Protein AF-A0A3B8R5W2-F1 (afdb_monomer)

Sequence (221 aa):
DFAMGTGEDGRENTNDSFGLNIEWNLNDRLMLALDYHDSSAETGAIGGNGTSSLVTMASFNKVGQSLITGFDMPVMVLNLNSGGETNRPLYANDMIITGSTFGNDAAFMDIEQAKVSGTFDFTDSSSIDFGVQLTEVSNRSVSSNVQLDNWGGLTRPGDLADVVVRSSIDGQFDELSGSDHPELQTEFFSASLADLQAVGEAHYAAEGLDYATTGDCGTGY

Radius of gyration: 29.87 Å; Cα contacts (8 Å, |Δi|>4): 494; chains: 1; bounding box: 73×39×76 Å

Foldseek 3Di:
DAKDKDKDAAKDKDKDKDKDKDWDDPDPFKIKIKIKMKMKMKMWGPDDLARMKMKMKDAPQWPDWDWDDDWQDIFIFTDSHNPVDDPDDDAQLRIFIAKMKGKIKIKMKMKIKIKMKMWGHPDPPDIDIDIDMDIDMDMDMDMDMQMDRRRVGQDHRPLRSVFKDKDFCQPVPVVIPPSPPPRGDTIDIDGHPVSSQVSNVVSCVVVVHDRPDDDPSGDSD

Secondary structure (DSSP, 8-state):
-EEEEEEEE-EEEEEEEEEEEEEEEEETTEEEEEEEEEEEEEEEESBTTBSEEEEEEEETT--EEEEE-SSSS-EEEEE--TTS-TT----GGGEEEEEEEEEEEEEEEEEEEEEEEEEEEEETTEEEEEEEEEEEEEEEEEEEEEEE--TT-SSPTTTTTTT-EEEE-TTS-TTSTTTT-TT---EEEE--HHHHHHHHHHHHHHHTPPPSS--TTS---

Solvent-accessible surface area (backbone atoms only — not comparable to full-atom values): 12191 Å² total; per-residue (Å²): 96,51,73,40,70,31,66,53,73,36,71,43,75,50,76,50,75,49,76,50,78,47,80,42,71,81,48,102,42,35,36,38,34,40,39,39,38,42,35,40,39,41,38,30,46,67,52,94,59,28,30,28,30,37,43,28,32,28,28,72,33,43,72,46,75,49,76,51,75,93,45,81,36,68,28,46,32,70,35,46,44,68,83,76,47,84,86,43,72,92,53,54,43,50,27,21,42,23,31,27,42,33,31,36,48,37,38,41,36,40,41,43,34,45,33,44,36,34,41,38,47,82,48,103,87,44,70,47,80,52,71,54,73,50,75,50,77,48,76,49,76,52,74,50,75,34,57,38,88,33,66,89,48,68,54,54,72,43,76,38,41,89,57,52,43,84,44,63,56,72,83,74,44,77,89,37,49,48,62,81,45,92,62,48,67,42,74,47,64,46,48,56,58,67,57,54,31,53,50,52,52,51,49,34,65,73,71,70,56,79,72,93,40,59,48,98,85,71,41,60,98

Near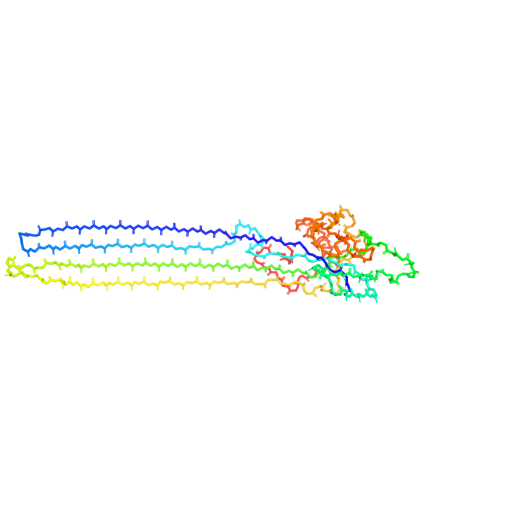est PDB structures (foldseek):
  8a1d-assembly1_D  TM=2.704E-01  e=1.819E-04  Mus musculus
  8b0f-assembly1_C  TM=1.918E-01  e=7.212E-04  Homo sapiens
  8b0g-assembly1_D  TM=2.042E-01  e=5.540E-03  Homo sapiens
  8b0h-assembly1_D  TM=2.097E-01  e=8.609E-03  Homo sapiens
  8b0f-assembly1_B  TM=1.656E-01  e=7.710E-03  Homo sapiens

Structure (mmCIF, N/CA/C/O backbone):
data_AF-A0A3B8R5W2-F1
#
_entry.id   AF-A0A3B8R5W2-F1
#
loop_
_atom_site.group_PDB
_atom_site.id
_atom_site.type_symbol
_atom_site.label_atom_id
_atom_site.label_alt_id
_atom_site.label_comp_id
_atom_site.label_asym_id
_atom_site.label_entity_id
_atom_site.label_seq_id
_atom_site.pdbx_PDB_ins_code
_atom_site.Cartn_x
_atom_site.Cartn_y
_atom_site.Cartn_z
_atom_site.occupancy
_atom_site.B_iso_or_equiv
_atom_site.auth_seq_id
_atom_site.auth_comp_id
_atom_site.auth_asym_id
_atom_site.auth_atom_id
_atom_site.pdbx_PDB_model_num
ATOM 1 N N . ASP A 1 1 ? 15.620 7.435 -14.853 1.00 88.06 1 ASP A N 1
ATOM 2 C CA . ASP A 1 1 ? 14.802 6.209 -14.884 1.00 88.06 1 ASP A CA 1
ATOM 3 C C . ASP A 1 1 ? 13.401 6.491 -15.430 1.00 88.06 1 ASP A C 1
ATOM 5 O O . ASP A 1 1 ? 12.928 7.625 -15.409 1.00 88.06 1 ASP A O 1
ATOM 9 N N . PHE A 1 2 ? 12.755 5.472 -15.976 1.00 94.06 2 PHE A N 1
ATOM 10 C CA . PHE A 1 2 ? 11.317 5.403 -16.191 1.00 94.06 2 PHE A CA 1
ATOM 11 C C . PHE A 1 2 ? 10.830 4.232 -15.341 1.00 94.06 2 PHE A C 1
ATOM 13 O O . PHE A 1 2 ? 11.127 3.085 -15.669 1.00 94.06 2 PHE A O 1
ATOM 20 N N . ALA A 1 3 ? 10.221 4.558 -14.202 1.00 93.81 3 ALA A N 1
ATOM 21 C CA . ALA A 1 3 ? 9.890 3.611 -13.149 1.00 93.81 3 ALA A CA 1
ATOM 22 C C . ALA A 1 3 ? 8.417 3.194 -13.205 1.00 93.81 3 ALA A C 1
ATOM 24 O O . ALA A 1 3 ? 7.538 3.993 -13.532 1.00 93.81 3 ALA A O 1
ATOM 25 N N . MET A 1 4 ? 8.180 1.942 -12.841 1.00 95.00 4 MET A N 1
ATOM 26 C CA . MET A 1 4 ? 6.891 1.291 -12.665 1.00 95.00 4 MET A CA 1
ATOM 27 C C . MET A 1 4 ? 6.934 0.508 -11.352 1.00 95.00 4 MET A C 1
ATOM 29 O O . MET A 1 4 ? 8.002 0.251 -10.796 1.00 95.00 4 MET A O 1
ATOM 33 N N . GLY A 1 5 ? 5.779 0.104 -10.844 1.00 94.06 5 GLY A N 1
ATOM 34 C CA . GLY A 1 5 ? 5.725 -0.739 -9.661 1.00 94.06 5 GLY A CA 1
ATOM 35 C C . GLY A 1 5 ? 4.451 -1.551 -9.614 1.00 94.06 5 GLY A C 1
ATOM 36 O O . GLY A 1 5 ? 3.423 -1.138 -10.151 1.00 94.06 5 GLY A O 1
ATOM 37 N N . THR A 1 6 ? 4.552 -2.697 -8.958 1.00 95.75 6 THR A N 1
ATOM 38 C CA . THR A 1 6 ? 3.418 -3.555 -8.642 1.00 95.75 6 THR A CA 1
ATOM 39 C C . THR A 1 6 ? 3.319 -3.646 -7.134 1.00 95.75 6 THR A C 1
ATOM 41 O O . THR A 1 6 ? 4.320 -3.907 -6.464 1.00 95.75 6 THR A O 1
ATOM 44 N N . GLY A 1 7 ? 2.120 -3.429 -6.606 1.00 93.81 7 GLY A N 1
ATOM 45 C CA . GLY A 1 7 ? 1.860 -3.545 -5.183 1.00 93.81 7 GLY A CA 1
ATOM 46 C C . GLY A 1 7 ? 0.532 -4.217 -4.884 1.00 93.81 7 GLY A C 1
ATOM 47 O O . GLY A 1 7 ? -0.376 -4.217 -5.718 1.00 93.81 7 GLY A O 1
ATOM 48 N N . GLU A 1 8 ? 0.444 -4.784 -3.686 1.00 93.00 8 GLU A N 1
ATOM 49 C CA . GLU A 1 8 ? -0.763 -5.389 -3.132 1.00 93.00 8 GLU A CA 1
ATOM 50 C C . GLU A 1 8 ? -1.007 -4.839 -1.725 1.00 93.00 8 GLU A C 1
ATOM 52 O O . GLU A 1 8 ? -0.139 -4.923 -0.852 1.00 93.00 8 GLU A O 1
ATOM 57 N N . ASP A 1 9 ? -2.211 -4.313 -1.505 1.00 93.31 9 ASP A N 1
ATOM 58 C CA . ASP A 1 9 ? -2.681 -3.843 -0.204 1.00 93.31 9 ASP A CA 1
ATOM 59 C C . ASP A 1 9 ? -3.848 -4.718 0.259 1.00 93.31 9 ASP A C 1
ATOM 61 O O . ASP A 1 9 ? -4.781 -4.988 -0.503 1.00 93.31 9 ASP A O 1
ATOM 65 N N . GLY A 1 10 ? -3.832 -5.143 1.524 1.00 91.81 10 GLY A N 1
ATOM 66 C CA . GLY A 1 10 ? -4.863 -6.034 2.055 1.00 91.81 10 GLY A CA 1
ATOM 67 C C . GLY A 1 10 ? -4.936 -6.028 3.576 1.00 91.81 10 GLY A C 1
ATOM 68 O O . GLY A 1 10 ? -3.936 -6.249 4.252 1.00 91.81 10 GLY A O 1
ATOM 69 N N . ARG A 1 11 ? -6.138 -5.802 4.125 1.00 95.00 11 ARG A N 1
ATOM 70 C CA . ARG A 1 11 ? -6.406 -5.858 5.572 1.00 95.00 11 ARG A CA 1
ATOM 71 C C . ARG A 1 11 ? -7.643 -6.688 5.905 1.00 95.00 11 ARG A C 1
ATOM 73 O O . ARG 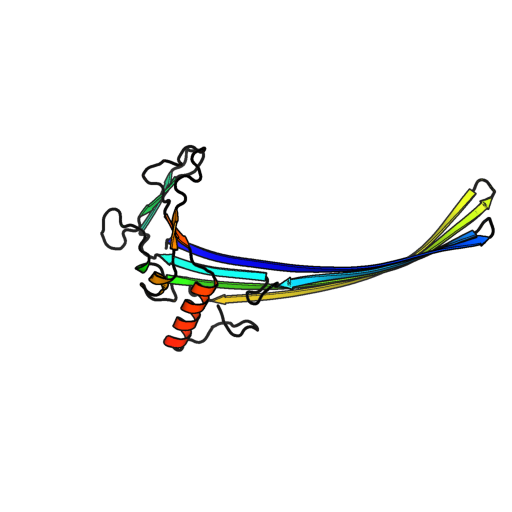A 1 11 ? -8.702 -6.470 5.317 1.00 95.00 11 ARG A O 1
ATOM 80 N N . GLU A 1 12 ? -7.510 -7.606 6.853 1.00 95.00 12 GLU A N 1
ATOM 81 C CA . GLU A 1 12 ? -8.635 -8.306 7.466 1.00 95.00 12 GLU A CA 1
ATOM 82 C C . GLU A 1 12 ? -9.097 -7.492 8.670 1.00 95.00 12 GLU A C 1
ATOM 84 O O . GLU A 1 12 ? -8.269 -6.978 9.420 1.00 95.00 12 GLU A O 1
ATOM 89 N N . ASN A 1 13 ? -10.411 -7.321 8.818 1.00 96.19 13 ASN A N 1
ATOM 90 C CA . ASN A 1 13 ? -10.996 -6.590 9.935 1.00 96.19 13 ASN A CA 1
ATOM 91 C C . ASN A 1 13 ? -12.091 -7.444 10.564 1.00 96.19 13 ASN A C 1
ATOM 93 O O . ASN A 1 13 ? -13.054 -7.802 9.879 1.00 96.19 13 ASN A O 1
ATOM 97 N N . THR A 1 14 ? -11.965 -7.706 11.858 1.00 96.31 14 THR A N 1
ATOM 98 C CA . THR A 1 14 ? -12.910 -8.514 12.630 1.00 96.31 14 THR A CA 1
ATOM 99 C C . THR A 1 14 ? -13.482 -7.663 13.747 1.00 96.31 14 THR A C 1
ATOM 101 O O . THR A 1 14 ? -12.737 -7.026 14.484 1.00 96.31 14 THR A O 1
ATOM 104 N N . ASN A 1 15 ? -14.807 -7.649 13.863 1.00 96.31 15 ASN A N 1
ATOM 105 C CA . ASN A 1 15 ? -15.509 -6.977 14.948 1.00 96.31 15 ASN A CA 1
ATOM 106 C C . ASN A 1 15 ? -16.423 -7.987 15.624 1.00 96.31 15 ASN A C 1
ATOM 108 O O . ASN A 1 15 ? -17.286 -8.565 14.959 1.00 96.31 15 ASN A O 1
ATOM 112 N N . ASP A 1 16 ? -16.280 -8.119 16.932 1.00 96.44 16 ASP A N 1
ATOM 113 C CA . ASP A 1 16 ? -17.150 -8.936 17.760 1.00 96.44 16 ASP A CA 1
ATOM 114 C C . ASP A 1 16 ? -17.799 -8.042 18.810 1.00 96.44 16 ASP A C 1
ATOM 116 O O . ASP A 1 16 ? -17.163 -7.159 19.384 1.00 96.44 16 ASP A O 1
ATOM 120 N N . SER A 1 17 ? -19.094 -8.236 19.045 1.00 96.81 17 SER A N 1
ATOM 121 C CA . SER A 1 17 ? -19.777 -7.543 20.129 1.00 96.81 17 SER A CA 1
ATOM 122 C C . SER A 1 17 ? -20.844 -8.401 20.777 1.00 96.81 17 SER A C 1
ATOM 124 O O . SER A 1 17 ? -21.503 -9.240 20.155 1.00 96.81 17 SER A O 1
ATOM 126 N N . PHE A 1 18 ? -21.019 -8.154 22.064 1.00 96.69 18 PHE A N 1
ATOM 127 C CA . PHE A 1 18 ? -22.024 -8.752 22.904 1.00 96.69 18 PHE A CA 1
ATOM 128 C C . PHE A 1 18 ? -22.696 -7.655 23.724 1.00 96.69 18 PHE A C 1
ATOM 130 O O . PHE A 1 18 ? -22.045 -6.802 24.320 1.00 96.69 18 PHE A O 1
ATOM 137 N N . GLY A 1 19 ? -24.025 -7.694 23.765 1.00 97.00 19 GLY A N 1
ATOM 138 C CA . GLY A 1 19 ? -24.829 -6.772 24.552 1.00 97.00 19 GLY A CA 1
ATOM 139 C C . GLY A 1 19 ? -25.903 -7.517 25.329 1.00 97.00 19 GLY A C 1
ATOM 140 O O . GLY A 1 19 ? -26.565 -8.410 24.797 1.00 97.00 19 GLY A O 1
ATOM 141 N N . LEU A 1 20 ? -26.100 -7.121 26.582 1.00 96.88 20 LEU A N 1
ATOM 142 C CA . LEU A 1 20 ? -27.159 -7.601 27.457 1.00 96.88 20 LEU A CA 1
ATOM 143 C C . LEU A 1 20 ? -27.856 -6.405 28.098 1.00 96.88 20 LEU A C 1
ATOM 145 O O . LEU A 1 20 ? -27.239 -5.632 28.823 1.00 96.88 20 LEU A O 1
ATOM 149 N N . ASN A 1 21 ? -29.165 -6.312 27.895 1.00 97.06 21 ASN A N 1
ATOM 150 C CA . ASN A 1 21 ? -30.005 -5.331 28.564 1.00 97.06 21 ASN A CA 1
ATOM 151 C C . ASN A 1 21 ? -31.073 -6.056 29.394 1.00 97.06 21 ASN A C 1
ATOM 153 O O . ASN A 1 21 ? -31.766 -6.945 28.893 1.00 97.06 21 ASN A O 1
ATOM 157 N N . ILE A 1 22 ? -31.172 -5.705 30.673 1.00 96.88 22 ILE A N 1
ATOM 158 C CA . ILE A 1 22 ? -32.163 -6.232 31.609 1.00 96.88 22 ILE A CA 1
ATOM 159 C C . ILE A 1 22 ? -32.907 -5.053 32.217 1.00 96.88 22 ILE A C 1
ATOM 161 O O . ILE A 1 22 ? -32.304 -4.220 32.890 1.00 96.88 22 ILE A O 1
ATOM 165 N N . GLU A 1 23 ? -34.225 -5.039 32.055 1.00 97.25 23 GLU A N 1
ATOM 166 C CA . GLU A 1 23 ? -35.120 -4.101 32.724 1.00 97.25 23 GLU A CA 1
ATOM 167 C C . GLU A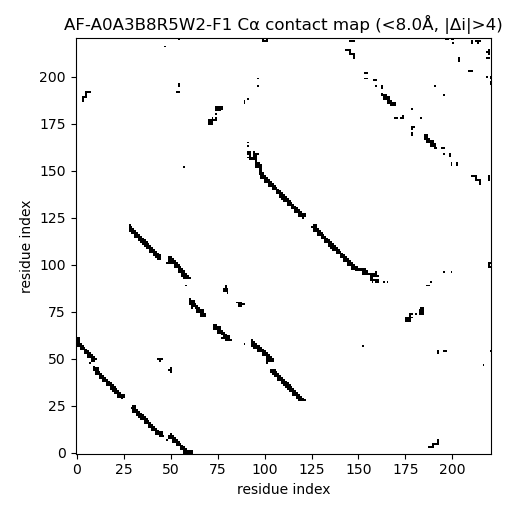 1 23 ? -35.918 -4.819 33.814 1.00 97.25 23 GLU A C 1
ATOM 169 O O . GLU A 1 23 ? -36.431 -5.925 33.618 1.00 97.25 23 GLU A O 1
ATOM 174 N N . TRP A 1 24 ? -36.040 -4.179 34.973 1.00 96.81 24 TRP A N 1
ATOM 175 C CA . TRP A 1 24 ? -36.799 -4.693 36.096 1.00 96.81 24 TRP A CA 1
ATOM 176 C C . TRP A 1 24 ? -37.620 -3.596 36.777 1.00 96.81 24 TRP A C 1
ATOM 178 O O . TRP A 1 24 ? -37.102 -2.714 37.459 1.00 96.81 24 TRP A O 1
ATOM 188 N N . ASN A 1 25 ? -38.940 -3.728 36.669 1.00 96.38 25 ASN A N 1
ATOM 189 C CA . ASN A 1 25 ? -39.901 -2.994 37.485 1.00 96.38 25 ASN A CA 1
ATOM 190 C C . ASN A 1 25 ? -39.971 -3.615 38.890 1.00 96.38 25 ASN A C 1
ATOM 192 O O . ASN A 1 25 ? -40.593 -4.663 39.084 1.00 96.38 25 ASN A O 1
ATOM 196 N N . LEU A 1 26 ? -39.309 -2.996 39.872 1.00 91.81 26 LEU A N 1
ATOM 197 C CA . LEU A 1 26 ? -39.341 -3.453 41.267 1.00 91.81 26 LEU A CA 1
ATOM 198 C C . LEU A 1 26 ? -40.716 -3.217 41.908 1.00 91.81 26 LEU A C 1
ATOM 200 O O . LEU A 1 26 ? -41.127 -3.973 42.787 1.00 91.81 26 LEU A O 1
ATOM 204 N N . ASN A 1 27 ? -41.406 -2.156 41.488 1.00 91.00 27 ASN A N 1
ATOM 205 C CA . ASN A 1 27 ? -42.798 -1.841 41.814 1.00 91.00 27 ASN A CA 1
ATOM 206 C C . ASN A 1 27 ? -43.352 -0.819 40.801 1.00 91.00 27 ASN A C 1
ATOM 208 O O . ASN A 1 27 ? -42.625 -0.384 39.913 1.00 91.00 27 ASN A O 1
ATOM 212 N N . ASP A 1 28 ? -44.606 -0.390 40.980 1.00 91.81 28 ASP A N 1
ATOM 213 C CA . ASP A 1 28 ? -45.307 0.560 40.094 1.00 91.81 28 ASP A CA 1
ATOM 214 C C . ASP A 1 28 ? -44.652 1.955 39.978 1.00 91.81 28 ASP A C 1
ATOM 216 O O . ASP A 1 28 ? -45.140 2.786 39.221 1.00 91.81 28 ASP A O 1
ATOM 220 N N . ARG A 1 29 ? -43.605 2.248 40.762 1.00 92.75 29 ARG A N 1
ATOM 221 C CA . ARG A 1 29 ? -42.941 3.561 40.843 1.00 92.75 29 ARG A CA 1
ATOM 222 C C . ARG A 1 29 ? -41.420 3.500 40.726 1.00 92.75 29 ARG A C 1
ATOM 224 O O . ARG A 1 29 ? -40.773 4.537 40.827 1.00 92.75 29 ARG A O 1
ATOM 231 N N . LEU A 1 30 ? -40.826 2.311 40.618 1.00 94.25 30 LEU A N 1
ATOM 232 C CA . LEU A 1 30 ? -39.375 2.140 40.552 1.00 94.25 30 LEU A CA 1
ATOM 233 C C . LEU A 1 30 ? -39.015 1.091 39.507 1.00 94.25 30 LEU A C 1
ATOM 235 O O . LEU A 1 30 ? -39.253 -0.104 39.705 1.00 94.25 30 LEU A O 1
ATOM 239 N N . MET A 1 31 ? -38.359 1.556 38.452 1.00 96.62 31 MET A N 1
ATOM 240 C CA . MET A 1 31 ? -37.727 0.727 37.437 1.00 96.62 31 MET A CA 1
ATOM 241 C C . MET A 1 31 ? -36.211 0.815 37.596 1.00 96.62 31 MET A C 1
ATOM 243 O O . MET A 1 31 ? -35.667 1.896 37.819 1.00 96.62 31 MET A O 1
ATOM 247 N N . LEU A 1 32 ? -35.535 -0.327 37.497 1.00 97.19 32 LEU A N 1
ATOM 248 C CA . LEU A 1 32 ? -34.088 -0.416 37.361 1.00 97.19 32 LEU A CA 1
ATOM 249 C C . LEU A 1 32 ? -33.746 -1.094 36.036 1.00 97.19 32 LEU A C 1
ATOM 251 O O . LEU A 1 32 ? -34.398 -2.057 35.643 1.00 97.19 32 LEU A O 1
ATOM 255 N N . ALA A 1 33 ? -32.684 -0.634 35.394 1.00 97.62 33 ALA A N 1
ATOM 256 C CA . ALA A 1 33 ? -32.124 -1.230 34.198 1.00 97.62 33 ALA A CA 1
ATOM 257 C C . ALA A 1 33 ? -30.627 -1.490 34.391 1.00 97.62 33 ALA A C 1
ATOM 259 O O . ALA A 1 33 ? -29.902 -0.661 34.948 1.00 97.62 33 ALA A O 1
ATOM 260 N N . LEU A 1 34 ? -30.179 -2.645 33.915 1.00 97.44 34 LEU A N 1
ATOM 261 C CA . LEU A 1 34 ? -28.777 -2.999 33.752 1.00 97.44 34 LEU A CA 1
ATOM 262 C C . LEU A 1 34 ? -28.506 -3.143 32.257 1.00 97.44 34 LEU A C 1
ATOM 264 O O . LEU A 1 34 ? -29.173 -3.924 31.583 1.00 97.44 34 LEU A O 1
ATOM 268 N N . ASP A 1 35 ? -27.514 -2.416 31.768 1.00 97.88 35 ASP A N 1
ATOM 269 C CA . ASP A 1 35 ? -26.997 -2.533 30.411 1.00 97.88 35 ASP A CA 1
ATOM 270 C C . ASP A 1 35 ? -25.516 -2.906 30.488 1.00 97.88 35 ASP A C 1
ATOM 272 O O . ASP A 1 35 ? -24.744 -2.259 31.202 1.00 97.88 35 ASP A O 1
ATOM 276 N N . TYR A 1 36 ? -25.135 -3.982 29.813 1.00 97.81 36 TYR A N 1
ATOM 277 C CA . TYR A 1 36 ? -23.760 -4.434 29.696 1.00 97.81 36 TYR A CA 1
ATOM 278 C C . TYR A 1 36 ? -23.423 -4.633 28.225 1.00 97.81 36 TYR A C 1
ATOM 280 O O . TYR A 1 36 ? -24.159 -5.312 27.507 1.00 97.81 36 TYR A O 1
ATOM 288 N N . HIS A 1 37 ? -22.304 -4.067 27.794 1.00 98.06 37 HIS A N 1
ATOM 289 C CA . HIS A 1 37 ? -21.815 -4.159 26.430 1.00 98.06 37 HIS A CA 1
ATOM 290 C C . HIS A 1 37 ? -20.317 -4.440 26.441 1.00 98.06 37 HIS A C 1
ATOM 292 O O . HIS A 1 37 ? -19.563 -3.734 27.101 1.00 98.06 37 HIS A O 1
ATOM 298 N N . ASP A 1 38 ? -19.902 -5.439 25.680 1.00 97.75 38 ASP A N 1
ATOM 299 C CA . ASP A 1 38 ? -18.507 -5.799 25.466 1.00 97.75 38 ASP A CA 1
ATOM 300 C C . ASP A 1 38 ? -18.278 -5.940 23.963 1.00 97.75 38 ASP A C 1
ATOM 302 O O . ASP A 1 38 ? -19.073 -6.573 23.263 1.00 97.75 38 ASP A O 1
ATOM 306 N N . SER A 1 39 ? -17.242 -5.297 23.441 1.00 97.50 39 SER A N 1
ATOM 307 C CA . SER A 1 39 ? -16.915 -5.370 22.022 1.00 97.50 39 SER A CA 1
ATOM 308 C C . SER A 1 39 ? -15.427 -5.262 21.773 1.00 97.50 39 SER A C 1
ATOM 310 O O . SER A 1 39 ? -14.775 -4.391 22.349 1.00 97.50 39 SER A O 1
ATOM 312 N N . SER A 1 40 ? -14.953 -6.057 20.822 1.00 97.38 40 SER A N 1
ATOM 313 C CA . SER A 1 40 ? -13.582 -6.060 20.337 1.00 97.38 40 SER A CA 1
ATOM 314 C C . SER A 1 40 ? -13.532 -5.773 18.837 1.00 97.38 40 SER A C 1
ATOM 316 O O . SER A 1 40 ? -14.413 -6.180 18.074 1.00 97.38 40 SER A O 1
ATOM 318 N N . ALA A 1 41 ? -12.481 -5.092 18.400 1.00 97.56 41 ALA A N 1
ATOM 319 C CA . ALA A 1 41 ? -12.180 -4.830 17.000 1.00 97.56 41 ALA A CA 1
ATOM 320 C C . ALA A 1 41 ? -10.705 -5.131 16.727 1.00 97.56 41 ALA A C 1
ATOM 322 O O . ALA A 1 41 ? -9.827 -4.594 17.401 1.00 97.56 41 ALA A O 1
ATOM 323 N N . GLU A 1 42 ? -10.432 -5.950 15.719 1.00 97.19 42 GLU A N 1
ATOM 324 C CA . GLU A 1 42 ? -9.089 -6.330 15.284 1.00 97.19 42 GLU A CA 1
ATOM 325 C C . GLU A 1 42 ? -8.891 -5.993 13.803 1.00 97.19 42 GLU A C 1
ATOM 327 O O . GLU A 1 42 ? -9.798 -6.157 12.986 1.00 97.19 42 GLU A O 1
ATOM 332 N N . THR A 1 43 ? -7.694 -5.525 13.452 1.00 96.31 43 THR A N 1
ATOM 333 C CA . THR A 1 43 ? -7.251 -5.315 12.070 1.00 96.31 43 THR A CA 1
ATOM 334 C C . THR A 1 43 ? -5.822 -5.806 11.881 1.00 96.31 43 THR A C 1
ATOM 336 O O . THR A 1 43 ? -4.970 -5.587 12.745 1.00 96.31 43 THR A O 1
ATOM 339 N N . GLY A 1 44 ? -5.548 -6.448 10.747 1.00 95.38 44 GLY A N 1
ATOM 340 C CA . GLY A 1 44 ? -4.227 -6.981 10.414 1.00 95.38 44 GLY A CA 1
ATOM 341 C C . GLY A 1 44 ? -4.100 -7.391 8.947 1.00 95.38 44 GLY A C 1
ATOM 342 O O . GLY A 1 44 ? -5.025 -7.207 8.156 1.00 95.38 44 GLY A O 1
ATOM 343 N N . ALA A 1 45 ? -2.943 -7.927 8.561 1.00 92.12 45 ALA A N 1
ATOM 344 C CA . ALA A 1 45 ? -2.681 -8.389 7.197 1.00 92.12 45 ALA A CA 1
ATOM 345 C C . ALA A 1 45 ? -3.547 -9.601 6.804 1.00 92.12 45 ALA A C 1
ATOM 347 O O . ALA A 1 45 ? -3.672 -10.549 7.572 1.00 92.12 45 ALA A O 1
ATOM 348 N N . ILE A 1 46 ? -4.079 -9.601 5.573 1.00 88.94 46 ILE A N 1
ATOM 349 C CA . ILE A 1 46 ? -4.826 -10.750 5.006 1.00 88.94 46 ILE A CA 1
ATOM 350 C C . ILE A 1 46 ? -3.872 -11.879 4.574 1.00 88.94 46 ILE A C 1
ATOM 352 O O . ILE A 1 46 ? -4.254 -13.046 4.521 1.00 88.94 46 ILE A O 1
ATOM 356 N N . GLY A 1 47 ? -2.631 -11.540 4.211 1.00 84.75 47 GLY A N 1
ATOM 357 C CA . GLY A 1 47 ? -1.693 -12.470 3.584 1.00 84.75 47 GLY A CA 1
ATOM 358 C C . GLY A 1 47 ? -0.237 -12.232 3.972 1.00 84.75 47 GLY A C 1
ATOM 359 O O . GLY A 1 47 ? 0.085 -11.353 4.768 1.00 84.75 47 GLY A O 1
ATOM 360 N N . GLY A 1 48 ? 0.655 -13.034 3.382 1.00 85.62 48 GLY A N 1
ATOM 361 C CA . GLY A 1 48 ? 2.089 -13.034 3.706 1.00 85.62 48 GLY A CA 1
ATOM 362 C C . GLY A 1 48 ? 2.839 -11.752 3.330 1.00 85.62 48 GLY A C 1
ATOM 363 O O . GLY A 1 48 ? 3.891 -11.484 3.897 1.00 85.62 48 GLY A O 1
ATOM 364 N N . ASN A 1 49 ? 2.277 -10.928 2.442 1.00 88.25 49 ASN A N 1
ATOM 365 C CA . ASN A 1 49 ? 2.898 -9.688 1.963 1.00 88.25 49 ASN A CA 1
ATOM 366 C C . ASN A 1 49 ? 2.672 -8.485 2.907 1.00 88.25 49 ASN A C 1
ATOM 368 O O . ASN A 1 49 ? 3.000 -7.353 2.562 1.00 88.25 49 ASN A O 1
ATOM 372 N N . GLY A 1 50 ? 2.114 -8.709 4.101 1.00 89.94 50 GLY A N 1
ATOM 373 C CA . GLY A 1 50 ? 1.768 -7.642 5.039 1.00 89.94 50 GLY A CA 1
ATOM 374 C C . GLY A 1 50 ? 0.475 -6.916 4.662 1.00 89.94 50 GLY A C 1
ATOM 375 O O . GLY A 1 50 ? -0.364 -7.432 3.925 1.00 89.94 50 GLY A O 1
ATOM 376 N N . THR A 1 51 ? 0.292 -5.717 5.213 1.00 93.88 51 THR A N 1
ATOM 377 C CA . THR A 1 51 ? -0.878 -4.869 4.937 1.00 93.88 51 THR A CA 1
ATOM 378 C C . THR A 1 51 ? -0.724 -4.007 3.690 1.00 93.88 51 THR A C 1
ATOM 380 O O . THR A 1 51 ? -1.726 -3.511 3.168 1.00 93.88 51 THR A O 1
ATOM 383 N N . SER A 1 52 ? 0.518 -3.802 3.253 1.00 94.00 52 SER A N 1
ATOM 384 C CA . SER A 1 52 ? 0.877 -3.098 2.026 1.00 94.00 52 SER A CA 1
ATOM 385 C C . SER A 1 52 ? 2.207 -3.609 1.499 1.00 94.00 52 SER A C 1
ATOM 387 O O . SER A 1 52 ? 3.156 -3.758 2.268 1.00 94.00 52 SER A O 1
ATOM 389 N N . SER A 1 53 ? 2.307 -3.801 0.194 1.00 94.00 53 SER A N 1
ATOM 390 C CA . SER A 1 53 ? 3.515 -4.291 -0.463 1.00 94.00 53 SER A CA 1
ATOM 391 C C . SER A 1 53 ? 3.738 -3.584 -1.786 1.00 94.00 53 SER A C 1
ATOM 393 O O . SER A 1 53 ? 2.788 -3.226 -2.476 1.00 94.00 53 SER A O 1
ATOM 395 N N . LEU A 1 54 ? 5.001 -3.372 -2.139 1.00 94.94 54 LEU A N 1
ATOM 396 C CA . LEU A 1 54 ? 5.399 -2.754 -3.393 1.00 94.94 54 LEU A CA 1
ATOM 397 C C . LEU A 1 54 ? 6.775 -3.273 -3.798 1.00 94.94 54 LEU A C 1
ATOM 399 O O . LEU A 1 54 ? 7.746 -3.140 -3.055 1.00 94.94 54 LEU A O 1
ATOM 403 N N . VAL A 1 55 ? 6.875 -3.767 -5.027 1.00 95.50 55 VAL A N 1
ATOM 404 C CA . VAL A 1 55 ? 8.153 -3.964 -5.711 1.00 95.50 55 VAL A CA 1
ATOM 405 C C . VAL A 1 55 ? 8.168 -3.073 -6.939 1.00 95.50 55 VAL A C 1
ATOM 407 O O . VAL A 1 55 ? 7.212 -3.039 -7.719 1.00 95.50 55 VAL A O 1
ATOM 410 N N . THR A 1 56 ? 9.249 -2.317 -7.103 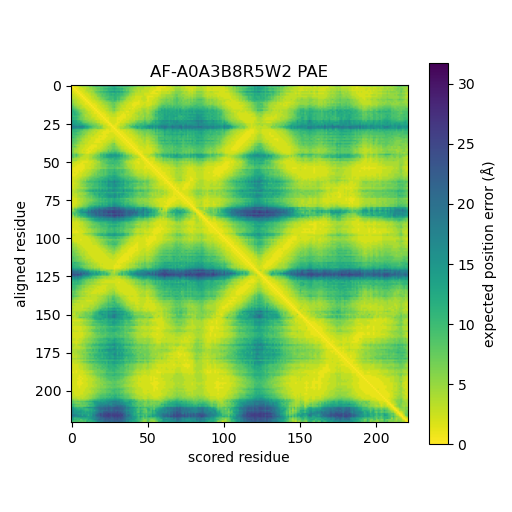1.00 96.00 56 THR A N 1
ATOM 411 C CA . THR A 1 56 ? 9.401 -1.421 -8.246 1.00 96.00 56 THR A CA 1
ATOM 412 C C . THR A 1 56 ? 10.310 -2.025 -9.307 1.00 96.00 56 THR A C 1
ATOM 414 O O . THR A 1 56 ? 11.125 -2.909 -9.054 1.00 96.00 56 THR A O 1
ATOM 417 N N . MET A 1 57 ? 10.159 -1.557 -10.535 1.00 96.44 57 MET A N 1
ATOM 418 C CA . MET A 1 57 ? 11.046 -1.875 -11.640 1.00 96.44 57 MET A CA 1
ATOM 419 C C . MET A 1 57 ? 11.206 -0.646 -12.519 1.00 96.44 57 MET A C 1
ATOM 421 O O . MET A 1 57 ? 10.289 0.161 -12.642 1.00 96.44 57 MET A O 1
ATOM 425 N N . ALA A 1 58 ? 12.355 -0.491 -13.160 1.00 96.31 58 ALA A N 1
ATOM 426 C CA . ALA A 1 58 ? 12.600 0.678 -13.985 1.00 96.31 58 ALA A CA 1
ATOM 427 C C . ALA A 1 58 ? 13.454 0.370 -15.207 1.00 96.31 58 ALA A C 1
ATOM 429 O O . ALA A 1 58 ? 14.300 -0.523 -15.195 1.00 96.31 58 ALA A O 1
ATOM 430 N N . SER A 1 59 ? 13.273 1.190 -16.242 1.00 94.75 59 SER A N 1
ATOM 431 C CA . SER A 1 59 ? 14.250 1.345 -17.315 1.00 94.75 59 SER A CA 1
ATOM 432 C C . SER A 1 59 ? 15.132 2.561 -17.045 1.00 94.75 59 SER A C 1
ATOM 434 O O . SER A 1 59 ? 14.649 3.678 -16.844 1.00 94.75 59 SER A O 1
ATOM 436 N N . PHE A 1 60 ? 16.450 2.391 -17.110 1.00 93.25 60 PHE A N 1
ATOM 437 C CA . PHE A 1 60 ? 17.404 3.497 -16.950 1.00 93.25 60 PHE A CA 1
ATOM 438 C C . PHE A 1 60 ? 17.733 4.223 -18.261 1.00 93.25 60 PHE A C 1
ATOM 440 O O . PHE A 1 60 ? 18.595 5.097 -18.287 1.00 93.25 60 PHE A O 1
ATOM 447 N N . ASN A 1 61 ? 16.995 3.939 -19.337 1.00 92.88 61 ASN A N 1
ATOM 448 C CA . ASN A 1 61 ? 17.260 4.506 -20.658 1.00 92.88 61 ASN A CA 1
ATOM 449 C C . ASN A 1 61 ? 16.626 5.887 -20.901 1.00 92.88 61 ASN A C 1
ATOM 451 O O . ASN A 1 61 ? 16.875 6.505 -21.934 1.00 92.88 61 ASN A O 1
ATOM 455 N N . LYS A 1 62 ? 15.851 6.419 -19.944 1.00 92.75 62 LYS A N 1
ATOM 456 C CA . LYS A 1 62 ? 15.283 7.775 -20.026 1.00 92.75 62 LYS A CA 1
ATOM 457 C C . LYS A 1 62 ? 16.382 8.846 -20.006 1.00 92.75 62 LYS A C 1
ATOM 459 O O . LYS A 1 62 ? 17.014 9.059 -18.974 1.00 92.75 62 LYS A O 1
ATOM 464 N N . VAL A 1 63 ? 16.527 9.575 -21.111 1.00 93.00 63 VAL A N 1
ATOM 465 C CA . VAL A 1 63 ? 17.450 10.715 -21.284 1.00 93.00 63 VAL A CA 1
ATOM 466 C C . VAL A 1 63 ? 16.739 12.067 -21.375 1.00 93.00 63 VAL A C 1
ATOM 468 O O . VAL A 1 63 ? 17.383 13.109 -21.295 1.00 93.00 63 VAL A O 1
ATOM 471 N N . GLY A 1 64 ? 15.414 12.074 -21.521 1.00 91.56 64 GLY A N 1
ATOM 472 C CA . GLY A 1 64 ? 14.621 13.298 -21.553 1.00 91.56 64 GLY A CA 1
ATOM 473 C C . GLY A 1 64 ? 13.166 13.052 -21.184 1.00 91.56 64 GLY A C 1
ATOM 474 O O . GLY A 1 64 ? 12.646 11.950 -21.351 1.00 91.56 64 GLY A O 1
ATOM 475 N N . GLN A 1 65 ? 12.519 14.090 -20.665 1.00 93.75 65 GLN A N 1
ATOM 476 C CA . GLN A 1 65 ? 11.085 14.112 -20.399 1.00 93.75 65 GLN A CA 1
ATOM 477 C C . GLN A 1 65 ? 10.553 15.524 -20.638 1.00 93.75 65 GLN A C 1
ATOM 479 O O . GLN A 1 65 ? 11.252 16.508 -20.383 1.00 93.75 65 GLN A O 1
ATOM 484 N N . SER A 1 66 ? 9.333 15.636 -21.136 1.00 95.06 66 SER A N 1
ATOM 485 C CA . SER A 1 66 ? 8.627 16.905 -21.298 1.00 95.06 66 SER A CA 1
ATOM 486 C C . SER A 1 66 ? 7.159 16.720 -20.951 1.00 95.06 66 SER A C 1
ATOM 488 O O . SER A 1 66 ? 6.611 15.631 -21.097 1.00 95.06 66 SER A O 1
ATOM 490 N N . LEU A 1 67 ? 6.542 17.789 -20.461 1.00 95.94 67 LEU A N 1
ATOM 491 C CA . LEU A 1 67 ? 5.120 17.829 -20.156 1.00 95.94 67 LEU A CA 1
ATOM 492 C C . LEU A 1 67 ? 4.499 18.950 -20.982 1.00 95.94 67 LEU A C 1
ATOM 494 O O . LEU A 1 67 ? 4.868 20.113 -20.809 1.00 95.94 67 LEU A O 1
ATOM 498 N N . ILE A 1 68 ? 3.581 18.604 -21.878 1.00 96.50 68 ILE A N 1
ATOM 499 C CA . ILE A 1 68 ? 2.826 19.577 -22.667 1.00 96.50 68 ILE A CA 1
ATOM 500 C C . ILE A 1 68 ? 1.494 19.801 -21.953 1.00 96.50 68 ILE A C 1
ATOM 502 O O . ILE A 1 68 ? 0.710 18.875 -21.745 1.00 96.50 68 ILE A O 1
ATOM 506 N N . THR A 1 69 ? 1.265 21.039 -21.529 1.00 94.94 69 THR A N 1
ATOM 507 C CA . THR A 1 69 ? 0.049 21.472 -20.832 1.00 94.94 69 THR A CA 1
ATOM 508 C C . THR A 1 69 ? -0.841 22.296 -21.769 1.00 94.94 69 THR A C 1
ATOM 510 O O . THR A 1 69 ? -0.405 22.703 -22.844 1.00 94.94 69 THR A O 1
ATOM 513 N N . GLY A 1 70 ? -2.094 22.548 -21.373 1.00 95.06 70 GLY A N 1
ATOM 514 C CA . GLY A 1 70 ? -3.082 23.261 -22.204 1.00 95.06 70 GLY A CA 1
ATOM 515 C C . GLY A 1 70 ? -4.163 22.367 -22.821 1.00 95.06 70 GLY A C 1
ATOM 516 O O . GLY A 1 70 ? -4.999 22.864 -23.570 1.00 95.06 70 GLY A O 1
ATOM 517 N N . PHE A 1 71 ? -4.155 21.084 -22.467 1.00 94.62 71 PHE A N 1
ATOM 518 C CA . PHE A 1 71 ? -5.202 20.102 -22.734 1.00 94.62 71 PHE A CA 1
ATOM 519 C C . PHE A 1 71 ? -5.881 19.688 -21.419 1.00 94.62 71 PHE A C 1
ATOM 521 O O . PHE A 1 71 ? -5.351 19.974 -20.340 1.00 94.62 71 PHE A O 1
ATOM 528 N N . ASP A 1 72 ? -7.014 18.990 -21.504 1.00 96.19 72 ASP A N 1
ATOM 529 C CA . ASP A 1 72 ? -7.692 18.418 -20.332 1.00 96.19 72 ASP A CA 1
ATOM 530 C C . ASP A 1 72 ? -6.832 17.328 -19.680 1.00 96.19 72 ASP A C 1
ATOM 532 O O . ASP A 1 72 ? -6.738 17.257 -18.453 1.00 96.19 72 ASP A O 1
ATOM 536 N N . MET A 1 73 ? -6.148 16.523 -20.503 1.00 94.62 73 MET A N 1
ATOM 537 C CA . MET A 1 73 ? -5.122 15.583 -20.068 1.00 94.62 73 MET A CA 1
ATOM 538 C C . MET A 1 73 ? -3.725 16.114 -20.433 1.00 94.62 73 MET A C 1
ATOM 540 O O . MET A 1 73 ? -3.409 16.255 -21.616 1.00 94.62 73 MET A O 1
ATOM 544 N N . PRO A 1 74 ? -2.846 16.395 -19.453 1.00 94.88 74 PRO A N 1
ATOM 545 C CA . PRO A 1 74 ? -1.457 16.744 -19.734 1.00 94.88 74 PRO A CA 1
ATOM 546 C C . PRO A 1 74 ? -0.738 15.629 -20.504 1.00 94.88 74 PRO A C 1
ATOM 548 O O . PRO A 1 74 ? -0.837 14.457 -20.143 1.00 94.88 74 PRO A O 1
ATOM 551 N N . VAL A 1 75 ? 0.039 15.995 -21.524 1.00 96.38 75 VAL A N 1
ATOM 552 C CA . VAL A 1 75 ? 0.758 15.030 -22.366 1.00 96.38 75 VAL A CA 1
ATOM 553 C C . VAL A 1 75 ? 2.174 14.844 -21.839 1.00 96.38 75 VAL A C 1
ATOM 555 O O . VAL A 1 75 ? 2.992 15.768 -21.888 1.00 96.38 75 VAL A O 1
ATOM 558 N N . MET A 1 76 ? 2.476 13.642 -21.348 1.00 94.81 76 MET A N 1
ATOM 559 C CA . MET A 1 76 ? 3.833 13.249 -20.977 1.00 94.81 76 MET A CA 1
ATOM 560 C C . MET A 1 76 ? 4.570 12.707 -22.201 1.00 94.81 76 MET A C 1
ATOM 562 O O . MET A 1 76 ? 4.146 11.716 -22.786 1.00 94.81 76 MET A O 1
ATOM 566 N N . VAL A 1 77 ? 5.699 13.323 -22.544 1.00 94.31 77 VAL A N 1
ATOM 567 C CA . VAL A 1 77 ? 6.595 12.879 -23.618 1.00 94.31 77 VAL A CA 1
ATOM 568 C C . VAL A 1 77 ? 7.883 12.359 -22.995 1.00 94.31 77 VAL A C 1
ATOM 570 O O . VAL A 1 77 ? 8.536 13.081 -22.232 1.00 94.31 77 VAL A O 1
ATOM 573 N N . LEU A 1 78 ? 8.272 11.125 -23.320 1.00 92.88 78 LEU A N 1
ATOM 574 C CA . LEU A 1 78 ? 9.514 10.516 -22.844 1.00 92.88 78 LEU A CA 1
ATOM 575 C C . LEU A 1 78 ? 10.507 10.308 -23.986 1.00 92.88 78 LEU A C 1
ATOM 577 O O . LEU A 1 78 ? 10.152 9.910 -25.089 1.00 92.88 78 LEU A O 1
ATOM 581 N N . ASN A 1 79 ? 11.785 10.526 -23.688 1.00 91.00 79 ASN A N 1
ATOM 582 C CA . ASN A 1 79 ? 12.890 10.155 -24.559 1.00 91.00 79 ASN A CA 1
ATOM 583 C C . ASN A 1 79 ? 13.702 9.051 -23.874 1.00 91.00 79 ASN A C 1
ATOM 585 O O . ASN A 1 79 ? 14.415 9.320 -22.906 1.00 91.00 79 ASN A O 1
ATOM 589 N N . LEU A 1 80 ? 13.586 7.820 -24.379 1.00 90.00 80 LEU A N 1
ATOM 590 C CA . LEU A 1 80 ? 14.264 6.623 -23.865 1.00 90.00 80 LEU A CA 1
ATOM 591 C C . LEU A 1 80 ? 15.581 6.313 -24.603 1.00 90.00 80 LEU A C 1
ATOM 593 O O . LEU A 1 80 ? 16.068 5.187 -24.574 1.00 90.00 80 LEU A O 1
ATOM 597 N N . ASN A 1 81 ? 16.159 7.295 -25.296 1.00 86.31 81 ASN A N 1
ATOM 598 C CA . ASN A 1 81 ? 17.297 7.100 -26.184 1.00 86.31 81 ASN A CA 1
ATOM 599 C C . ASN A 1 81 ? 18.679 7.221 -25.502 1.00 86.31 81 ASN A C 1
ATOM 601 O O . ASN A 1 81 ? 19.522 8.022 -25.909 1.00 86.31 81 ASN A O 1
ATOM 605 N N . SER A 1 82 ? 18.955 6.420 -24.477 1.00 82.00 82 SER A N 1
ATOM 606 C CA . SER A 1 82 ? 20.320 6.312 -23.928 1.00 82.00 82 SER A CA 1
ATOM 607 C C . SER A 1 82 ? 21.321 5.659 -24.901 1.00 82.00 82 SER A C 1
ATOM 609 O O . SER A 1 82 ? 22.523 5.884 -24.777 1.00 82.00 82 SER A O 1
ATOM 611 N N . GLY A 1 83 ? 20.839 4.873 -25.876 1.00 75.69 83 GLY A N 1
ATOM 612 C CA . GLY A 1 83 ? 21.651 4.083 -26.815 1.00 75.69 83 GLY A CA 1
ATOM 613 C C . GLY A 1 83 ? 21.953 4.735 -28.174 1.00 75.69 83 GLY A C 1
ATOM 614 O O . GLY A 1 83 ? 22.621 4.123 -29.002 1.00 75.69 83 GLY A O 1
ATOM 615 N N . GLY A 1 84 ? 21.467 5.951 -28.436 1.00 78.12 84 GLY A N 1
ATOM 616 C CA . GLY A 1 84 ? 21.621 6.658 -29.720 1.00 78.12 84 GLY A CA 1
ATOM 617 C C . GLY A 1 84 ? 20.586 6.309 -30.809 1.00 78.12 84 GLY A C 1
ATOM 618 O O . GLY A 1 84 ? 20.560 6.961 -31.851 1.00 78.12 84 GLY A O 1
ATOM 619 N N . GLU A 1 85 ? 19.694 5.352 -30.566 1.00 82.12 85 GLU A N 1
ATOM 620 C CA . GLU A 1 85 ? 18.538 4.987 -31.395 1.00 82.12 85 GLU A CA 1
ATOM 621 C C . GLU A 1 85 ? 17.425 6.056 -31.417 1.00 82.12 85 GLU A C 1
ATOM 623 O O . GLU A 1 85 ? 16.745 6.322 -30.426 1.00 82.12 85 GLU A O 1
ATOM 628 N N . THR A 1 86 ? 17.155 6.641 -32.584 1.00 77.94 86 THR A N 1
ATOM 629 C CA . THR A 1 86 ? 15.989 7.520 -32.761 1.00 77.94 86 THR A CA 1
ATOM 630 C C . THR A 1 86 ? 14.687 6.763 -32.473 1.00 77.94 86 THR A C 1
ATOM 632 O O . THR A 1 86 ? 14.460 5.704 -33.050 1.00 77.94 86 THR A O 1
ATOM 635 N N . ASN A 1 87 ? 13.822 7.326 -31.620 1.00 75.25 87 ASN A N 1
ATOM 636 C CA . ASN A 1 87 ? 12.528 6.748 -31.229 1.00 75.25 87 ASN A CA 1
ATOM 637 C C . ASN A 1 87 ? 12.631 5.334 -30.630 1.00 75.25 87 ASN A C 1
ATOM 639 O O . ASN A 1 87 ? 11.816 4.464 -30.934 1.00 75.25 87 ASN A O 1
ATOM 643 N N . ARG A 1 88 ? 13.645 5.102 -29.787 1.00 86.38 88 ARG A N 1
ATOM 644 C CA . ARG A 1 88 ? 13.815 3.841 -29.059 1.00 86.38 88 ARG A CA 1
ATOM 645 C C . ARG A 1 88 ? 12.539 3.473 -28.274 1.00 86.38 88 ARG A C 1
ATOM 647 O O . ARG A 1 88 ? 12.156 4.247 -27.393 1.00 86.38 88 ARG A O 1
ATOM 654 N N . PRO A 1 89 ? 11.909 2.311 -28.537 1.00 86.06 89 PRO A N 1
ATOM 655 C CA . PRO A 1 89 ? 10.771 1.849 -27.752 1.00 86.06 89 PRO A CA 1
ATOM 656 C C . PRO A 1 89 ? 11.226 1.373 -26.366 1.00 86.06 89 PRO A C 1
ATOM 658 O O . PRO A 1 89 ? 12.397 1.063 -26.143 1.00 86.06 89 PRO A O 1
ATOM 661 N N . LEU A 1 90 ? 10.289 1.268 -25.425 1.00 91.12 90 LEU A N 1
ATOM 662 C CA . LEU A 1 90 ? 10.556 0.675 -24.115 1.00 91.12 90 LEU A CA 1
ATOM 663 C C . LEU A 1 90 ? 10.808 -0.832 -24.289 1.00 91.12 90 LEU A C 1
ATOM 665 O O . LEU A 1 90 ? 9.879 -1.531 -24.676 1.00 91.12 90 LEU A O 1
ATOM 669 N N . TYR A 1 91 ? 12.003 -1.372 -24.035 1.00 92.81 91 TYR A N 1
ATOM 670 C CA . TYR A 1 91 ? 12.261 -2.817 -24.176 1.00 92.81 91 TYR A CA 1
ATOM 671 C C . TYR A 1 91 ? 12.126 -3.569 -22.850 1.00 92.81 91 TYR A C 1
ATOM 673 O O . TYR A 1 91 ? 12.570 -3.083 -21.816 1.00 92.81 91 TYR A O 1
ATOM 681 N N . ALA A 1 92 ? 11.585 -4.792 -22.893 1.00 94.62 92 ALA A N 1
ATOM 682 C CA . ALA A 1 92 ? 11.479 -5.660 -21.712 1.00 94.62 92 ALA A CA 1
ATOM 683 C C . ALA A 1 92 ? 12.862 -5.973 -21.117 1.00 94.62 92 ALA A C 1
ATOM 685 O O . ALA A 1 92 ? 13.050 -5.911 -19.909 1.00 94.62 92 ALA A O 1
ATOM 686 N N . ASN A 1 93 ? 13.859 -6.193 -21.982 1.00 95.25 93 ASN A N 1
ATOM 687 C CA . ASN A 1 93 ? 15.248 -6.430 -21.577 1.00 95.25 93 ASN A CA 1
ATOM 688 C C . ASN A 1 93 ? 15.896 -5.243 -20.851 1.00 95.25 93 ASN A C 1
ATOM 690 O O . ASN A 1 93 ? 16.924 -5.430 -20.213 1.00 95.25 93 ASN A O 1
ATOM 694 N N . ASP A 1 94 ? 15.329 -4.040 -20.944 1.00 93.94 94 ASP A N 1
ATOM 695 C CA . ASP A 1 94 ? 15.860 -2.864 -20.254 1.00 93.94 94 ASP A CA 1
ATOM 696 C C . ASP A 1 94 ? 15.303 -2.713 -18.831 1.00 93.94 94 ASP A C 1
ATOM 698 O O . ASP A 1 94 ? 15.734 -1.812 -18.108 1.00 93.94 94 ASP A O 1
ATOM 702 N N . MET A 1 95 ? 14.322 -3.538 -18.451 1.00 96.12 95 MET A N 1
ATOM 703 C CA . MET A 1 95 ? 13.679 -3.483 -17.144 1.00 96.12 95 MET A CA 1
ATOM 704 C C . MET A 1 95 ? 14.518 -4.215 -16.105 1.00 96.12 95 MET A C 1
ATOM 706 O O . MET A 1 95 ? 14.919 -5.361 -16.311 1.00 96.12 95 MET A O 1
ATOM 710 N N . ILE A 1 96 ? 14.738 -3.558 -14.970 1.00 96.25 96 ILE A N 1
ATOM 711 C CA . ILE A 1 96 ? 15.379 -4.148 -13.793 1.00 96.25 96 ILE A CA 1
ATOM 712 C C . ILE A 1 96 ? 14.556 -3.852 -12.544 1.00 96.25 96 ILE A C 1
ATOM 714 O O . ILE A 1 96 ? 13.904 -2.810 -12.484 1.00 96.25 96 ILE A O 1
ATOM 718 N N . ILE A 1 97 ? 14.592 -4.744 -11.549 1.00 96.00 97 ILE A N 1
ATOM 719 C CA . ILE A 1 97 ? 13.987 -4.479 -10.240 1.00 96.00 97 ILE A CA 1
ATOM 720 C C . ILE A 1 97 ? 14.715 -3.291 -9.618 1.00 96.00 97 ILE A C 1
ATOM 722 O O . ILE A 1 97 ? 15.947 -3.243 -9.563 1.00 96.00 97 ILE A O 1
ATOM 726 N N . THR A 1 98 ? 13.928 -2.347 -9.132 1.00 93.44 98 THR A N 1
ATOM 727 C CA . THR A 1 98 ? 14.342 -1.270 -8.238 1.00 93.44 98 THR A CA 1
ATOM 728 C C . THR A 1 98 ? 13.645 -1.499 -6.896 1.00 93.44 98 THR A C 1
ATOM 730 O O . THR A 1 98 ? 12.766 -2.344 -6.816 1.00 93.44 98 THR A O 1
ATOM 733 N N . GLY A 1 99 ? 14.069 -0.826 -5.829 1.00 91.44 99 GLY A N 1
ATOM 734 C CA . GLY A 1 99 ? 13.701 -1.129 -4.436 1.00 91.44 99 GLY A CA 1
ATOM 735 C C . GLY A 1 99 ? 12.284 -1.657 -4.127 1.00 91.44 99 GLY A C 1
ATOM 736 O O . GLY A 1 99 ? 11.305 -1.435 -4.847 1.00 91.44 99 GLY A O 1
ATOM 737 N N . SER A 1 100 ? 12.186 -2.358 -3.003 1.00 93.25 100 SER A N 1
ATOM 738 C CA . SER A 1 100 ? 10.938 -2.915 -2.479 1.00 93.25 100 SER A CA 1
ATOM 739 C C . SER A 1 100 ? 10.581 -2.290 -1.137 1.00 93.25 100 SER A C 1
ATOM 741 O O . SER A 1 100 ? 11.467 -1.878 -0.388 1.00 93.25 100 SER A O 1
ATOM 743 N N . THR A 1 101 ? 9.290 -2.226 -0.826 1.00 93.06 101 THR A N 1
ATOM 744 C CA . THR A 1 101 ? 8.794 -1.840 0.496 1.00 93.06 101 THR A CA 1
ATOM 745 C C . THR A 1 101 ? 7.594 -2.690 0.892 1.00 93.06 101 THR A C 1
ATOM 747 O O . THR A 1 101 ? 6.676 -2.902 0.101 1.00 93.06 101 THR A O 1
ATOM 750 N N . PHE A 1 102 ? 7.624 -3.193 2.121 1.00 92.69 102 PHE A N 1
ATOM 751 C CA . PHE A 1 102 ? 6.598 -4.034 2.717 1.00 92.69 102 PHE A CA 1
ATOM 752 C C . PHE A 1 102 ? 6.254 -3.485 4.096 1.00 92.69 102 PHE A C 1
ATOM 754 O O . PHE A 1 102 ? 7.101 -3.417 4.989 1.00 92.69 102 PHE A O 1
ATOM 761 N N . GLY A 1 103 ? 4.998 -3.088 4.254 1.00 92.31 103 GLY A N 1
ATOM 762 C CA . GLY A 1 103 ? 4.426 -2.561 5.482 1.00 92.31 103 GLY A CA 1
ATOM 763 C C . GLY A 1 103 ? 3.464 -3.566 6.096 1.00 92.31 103 GLY A C 1
ATOM 764 O O . GLY A 1 103 ? 2.646 -4.168 5.400 1.00 92.31 103 GLY A O 1
ATOM 765 N N . ASN A 1 104 ? 3.540 -3.735 7.410 1.00 93.12 104 ASN A N 1
ATOM 766 C CA . ASN A 1 104 ? 2.601 -4.554 8.161 1.00 93.12 104 ASN A CA 1
ATOM 767 C C . ASN A 1 104 ? 2.117 -3.794 9.393 1.00 93.12 104 ASN A C 1
ATOM 769 O O . ASN A 1 104 ? 2.901 -3.545 10.308 1.00 93.12 104 ASN A O 1
ATOM 773 N N . ASP A 1 105 ? 0.833 -3.455 9.404 1.00 94.56 105 ASP A N 1
ATOM 774 C CA . ASP A 1 105 ? 0.145 -2.837 10.530 1.00 94.56 105 ASP A CA 1
ATOM 775 C C . ASP A 1 105 ? -0.825 -3.832 11.170 1.00 94.56 105 ASP A C 1
ATOM 777 O O . ASP A 1 105 ? -1.560 -4.534 10.477 1.00 94.56 105 ASP A O 1
ATOM 781 N N . ALA A 1 106 ? -0.891 -3.836 12.497 1.00 95.62 106 ALA A N 1
ATOM 782 C CA . ALA A 1 106 ? -1.946 -4.523 13.227 1.00 95.62 106 ALA A CA 1
ATOM 783 C C . ALA A 1 106 ? -2.459 -3.643 14.365 1.00 95.62 106 ALA A C 1
ATOM 785 O O . ALA A 1 106 ? -1.679 -2.967 15.046 1.00 95.62 106 ALA A O 1
ATOM 786 N N . ALA A 1 107 ? -3.768 -3.647 14.589 1.00 97.19 107 ALA A N 1
ATOM 787 C CA . ALA A 1 107 ? -4.367 -2.943 15.711 1.00 97.19 107 ALA A CA 1
ATOM 788 C C . ALA A 1 107 ? -5.525 -3.728 16.318 1.00 97.19 107 ALA A C 1
ATOM 790 O O . ALA A 1 107 ? -6.206 -4.493 15.644 1.00 97.19 107 ALA A O 1
ATOM 791 N N . PHE A 1 108 ? -5.721 -3.516 17.612 1.00 97.38 108 PHE A N 1
ATOM 792 C CA . PHE A 1 108 ? -6.723 -4.185 18.415 1.00 97.38 108 PHE A CA 1
ATOM 793 C C . PHE A 1 108 ? -7.313 -3.202 19.427 1.00 97.38 108 PHE A C 1
ATOM 795 O O . PHE A 1 108 ? -6.570 -2.463 20.083 1.00 97.38 108 PHE A O 1
ATOM 802 N N . MET A 1 109 ? -8.636 -3.192 19.554 1.00 97.94 109 MET A N 1
ATOM 803 C CA . MET A 1 109 ? -9.382 -2.327 20.460 1.00 97.94 109 MET A CA 1
ATOM 804 C C . MET A 1 109 ? -10.456 -3.126 21.190 1.00 97.94 109 MET A C 1
ATOM 806 O O . MET A 1 109 ? -11.242 -3.793 20.533 1.00 97.94 109 MET A O 1
ATOM 810 N N . ASP A 1 110 ? -10.537 -2.955 22.508 1.00 97.62 110 ASP A N 1
ATOM 811 C CA . ASP A 1 110 ? -11.619 -3.477 23.348 1.00 97.62 110 ASP A CA 1
ATOM 812 C C . ASP A 1 110 ? -12.365 -2.332 24.026 1.00 97.62 110 ASP A C 1
ATOM 814 O O . ASP A 1 110 ? -11.757 -1.362 24.497 1.00 97.62 110 ASP A O 1
ATOM 818 N N . ILE A 1 111 ? -13.687 -2.463 24.103 1.00 97.50 111 ILE A N 1
ATOM 819 C CA . ILE A 1 111 ? -14.576 -1.551 24.817 1.00 97.50 111 ILE A CA 1
ATOM 820 C C . ILE A 1 111 ? -15.518 -2.376 25.689 1.00 97.50 111 ILE A C 1
ATOM 822 O O . ILE A 1 111 ? -16.423 -3.031 25.176 1.00 97.50 111 ILE A O 1
ATOM 826 N N . GLU A 1 112 ? -15.368 -2.246 27.006 1.00 97.69 112 GLU A N 1
ATOM 827 C CA . GLU A 1 112 ? -16.270 -2.845 27.989 1.00 97.69 112 GLU A CA 1
ATOM 828 C C . GLU A 1 112 ? -17.063 -1.743 28.696 1.00 97.69 112 GLU A C 1
ATOM 830 O O . GLU A 1 112 ? -16.513 -0.748 29.177 1.00 97.69 112 GLU A O 1
ATOM 835 N N . GLN A 1 113 ? -18.384 -1.893 28.752 1.00 98.00 113 GLN A N 1
ATOM 836 C CA . GLN A 1 113 ? -19.295 -0.921 29.338 1.00 98.00 113 GLN A CA 1
ATOM 837 C C . GLN A 1 113 ? -20.310 -1.615 30.234 1.00 98.00 113 GLN A C 1
ATOM 839 O O . GLN A 1 113 ? -20.978 -2.563 29.836 1.00 98.00 113 GLN A O 1
ATOM 844 N N . ALA A 1 114 ? -20.482 -1.079 31.437 1.00 97.88 114 ALA A N 1
ATOM 845 C CA . ALA A 1 114 ? -21.526 -1.499 32.357 1.00 97.88 114 ALA A CA 1
ATOM 846 C C . ALA A 1 114 ? -22.265 -0.264 32.862 1.00 97.88 114 ALA A C 1
ATOM 848 O O . ALA A 1 114 ? -21.657 0.665 33.399 1.00 97.88 114 ALA A O 1
ATOM 849 N N . LYS A 1 115 ? -23.585 -0.249 32.713 1.00 98.00 115 LYS A N 1
ATOM 850 C CA . LYS A 1 115 ? -24.453 0.838 33.149 1.00 98.00 115 LYS A CA 1
ATOM 851 C C . LYS A 1 115 ? -25.578 0.291 34.008 1.00 98.00 115 LYS A C 1
ATOM 853 O O . LYS A 1 115 ? -26.322 -0.591 33.596 1.00 98.00 115 LYS A O 1
ATOM 858 N N . VAL A 1 116 ? -25.740 0.878 35.186 1.00 97.44 116 VAL A N 1
ATOM 859 C CA . VAL A 1 116 ? -26.926 0.686 36.021 1.00 97.44 116 VAL A CA 1
ATOM 860 C C . VAL A 1 116 ? -27.679 2.001 36.043 1.00 97.44 116 VAL A C 1
ATOM 862 O O . VAL A 1 116 ? -27.114 3.036 36.402 1.00 97.44 116 VAL A O 1
ATOM 865 N N . SER A 1 117 ? -28.950 1.973 35.668 1.00 97.56 117 SER A N 1
ATOM 866 C CA . SER A 1 117 ? -29.833 3.136 35.711 1.00 97.56 117 SER A CA 1
ATOM 867 C C . SER A 1 117 ? -31.170 2.793 36.342 1.00 97.56 117 SER A C 1
ATOM 869 O O . SER A 1 117 ? -31.521 1.627 36.486 1.00 97.56 117 SER A O 1
ATOM 871 N N . GLY A 1 118 ? -31.924 3.810 36.725 1.00 96.06 118 GLY A N 1
ATOM 872 C CA . GLY A 1 118 ? -33.277 3.641 37.204 1.00 96.06 118 GLY A CA 1
ATOM 873 C C . GLY A 1 118 ? -34.085 4.914 37.077 1.00 96.06 118 GLY A C 1
ATOM 874 O O . GLY A 1 118 ? -33.532 6.013 37.018 1.00 96.06 118 GLY A O 1
ATOM 875 N N . THR A 1 119 ? -35.395 4.728 37.072 1.00 96.69 119 THR A N 1
ATOM 876 C CA . THR A 1 119 ? -36.384 5.800 37.086 1.00 96.69 119 THR A CA 1
ATOM 877 C C . THR A 1 119 ? -37.253 5.610 38.316 1.00 96.69 119 THR A C 1
ATOM 879 O O . THR A 1 119 ? -37.746 4.508 38.575 1.00 96.69 119 THR A O 1
ATOM 882 N N . PHE A 1 120 ? -37.407 6.673 39.101 1.00 95.38 120 PHE A N 1
ATOM 883 C CA . PHE A 1 120 ? -38.254 6.686 40.287 1.00 95.38 120 PHE A CA 1
ATOM 884 C C . PHE A 1 120 ? -39.335 7.760 40.186 1.00 95.38 120 PHE A C 1
ATOM 886 O O . PHE A 1 120 ? -39.021 8.950 40.103 1.00 95.38 120 PHE A O 1
ATOM 893 N N . ASP A 1 121 ? -40.594 7.337 40.270 1.00 94.62 121 ASP A N 1
ATOM 894 C CA . ASP A 1 121 ? -41.771 8.201 40.261 1.00 94.62 121 ASP A CA 1
ATOM 895 C C . ASP A 1 121 ? -42.134 8.616 41.693 1.00 94.62 121 ASP A C 1
ATOM 897 O O . ASP A 1 121 ? -42.639 7.829 42.502 1.00 94.62 121 ASP A O 1
ATOM 901 N N . PHE A 1 122 ? -41.885 9.881 42.034 1.00 88.19 122 PHE A N 1
ATOM 902 C CA . PHE A 1 122 ? -42.232 10.429 43.354 1.00 88.19 122 PHE A CA 1
ATOM 903 C C . PHE A 1 122 ? -43.678 10.914 43.419 1.00 88.19 122 PHE A C 1
ATOM 905 O O . PHE A 1 122 ? -44.279 10.888 44.497 1.00 88.19 122 PHE A O 1
ATOM 912 N N . THR A 1 123 ? -44.246 11.342 42.291 1.00 88.12 123 THR A N 1
ATOM 913 C CA . THR A 1 123 ? -45.672 11.661 42.143 1.00 88.12 123 THR A CA 1
ATOM 914 C C . THR A 1 123 ? -46.175 11.170 40.790 1.00 88.12 123 THR A C 1
ATOM 916 O O . THR A 1 123 ? -45.384 10.900 39.892 1.00 88.12 123 THR A O 1
ATOM 919 N N . ASP A 1 124 ? -47.495 11.148 40.602 1.00 82.69 124 ASP A N 1
ATOM 920 C CA . ASP A 1 124 ? -48.121 10.767 39.325 1.00 82.69 124 ASP A CA 1
ATOM 921 C C . ASP A 1 124 ? -47.748 11.706 38.154 1.00 82.69 124 ASP A C 1
ATOM 923 O O . ASP A 1 124 ? -48.077 11.433 37.002 1.00 82.69 124 ASP A O 1
ATOM 927 N N . SER A 1 125 ? -47.088 12.836 38.437 1.00 88.75 125 SER A N 1
ATOM 928 C CA . SER A 1 125 ? -46.659 13.825 37.446 1.00 88.75 125 SER A CA 1
ATOM 929 C C . SER A 1 125 ? -45.155 14.094 37.458 1.00 88.75 125 SER A C 1
ATOM 931 O O . SER A 1 125 ? -44.715 15.057 36.823 1.00 88.75 125 SER A O 1
ATOM 933 N N . SER A 1 126 ? -44.358 13.374 38.253 1.00 92.94 126 SER A N 1
ATOM 934 C CA . SER A 1 126 ? -42.946 13.723 38.428 1.00 92.94 126 SER A CA 1
ATOM 935 C C . SER A 1 126 ? -42.054 12.524 38.765 1.00 92.94 126 SER A C 1
ATOM 937 O O . SER A 1 126 ? -42.332 11.776 39.704 1.00 92.94 126 SER A O 1
ATOM 939 N N . SER A 1 127 ? -40.954 12.407 38.013 1.00 93.12 127 SER A N 1
ATOM 940 C CA . SER A 1 127 ? -39.987 11.308 38.058 1.00 93.12 127 SER A CA 1
ATOM 941 C C . SER A 1 127 ? -38.531 11.803 38.044 1.00 93.12 127 SER A C 1
ATOM 943 O O . SER A 1 127 ? -38.248 12.956 37.702 1.00 93.12 127 SER A O 1
ATOM 945 N N . ILE A 1 128 ? -37.605 10.955 38.501 1.00 94.56 128 ILE A N 1
ATOM 946 C CA . ILE A 1 128 ? -36.157 11.210 38.545 1.00 94.56 128 ILE A CA 1
ATOM 947 C C . ILE A 1 128 ? -35.488 10.007 37.909 1.00 94.56 128 ILE A C 1
ATOM 949 O O . ILE A 1 128 ? -35.682 8.878 38.362 1.00 94.56 128 ILE A O 1
ATOM 953 N N . ASP A 1 129 ? -34.636 10.291 36.933 1.00 95.94 129 ASP A N 1
ATOM 954 C CA . ASP A 1 129 ? -33.712 9.328 36.363 1.00 95.94 129 ASP A CA 1
ATOM 955 C C . ASP A 1 129 ? -32.360 9.439 37.063 1.00 95.94 129 ASP A C 1
ATOM 957 O O . ASP A 1 129 ? -31.830 10.532 37.289 1.00 95.94 129 ASP A O 1
ATOM 961 N N . PHE A 1 130 ? -31.785 8.297 37.410 1.00 96.44 130 PHE A N 1
ATOM 962 C CA . PHE A 1 130 ? -30.469 8.209 38.023 1.00 96.44 130 PHE A CA 1
ATOM 963 C C . PHE A 1 130 ? -29.698 7.027 37.446 1.00 96.44 130 PHE A C 1
ATOM 965 O O . PHE A 1 130 ? -30.273 6.080 36.914 1.00 96.44 130 PHE A O 1
ATOM 972 N N . GLY A 1 131 ? -28.374 7.065 37.548 1.00 96.62 131 GLY A N 1
ATOM 973 C CA . GLY A 1 131 ? -27.546 5.953 37.109 1.00 96.62 131 GLY A CA 1
ATOM 974 C C . GLY A 1 131 ? -26.057 6.235 37.178 1.00 96.62 131 GLY A C 1
ATOM 975 O O . GLY A 1 131 ? -25.625 7.372 37.373 1.00 96.62 131 GLY A O 1
ATOM 976 N N . VAL A 1 132 ? -25.283 5.172 37.006 1.00 97.81 132 VAL A N 1
ATOM 977 C CA . VAL A 1 132 ? -23.827 5.195 36.885 1.00 97.81 132 VAL A CA 1
ATOM 978 C C . VAL A 1 132 ? -23.427 4.311 35.712 1.00 97.81 132 VAL A C 1
ATOM 980 O O . VAL A 1 132 ? -24.016 3.253 35.495 1.00 97.81 132 VAL A O 1
ATOM 983 N N . GLN A 1 133 ? -22.432 4.757 34.954 1.00 97.69 133 GLN A N 1
ATOM 984 C CA . GLN A 1 133 ? -21.837 3.990 33.871 1.00 97.69 133 GLN A CA 1
ATOM 985 C C . GLN A 1 133 ? -20.329 3.919 34.077 1.00 97.69 133 GLN A C 1
ATOM 987 O O . GLN A 1 133 ? -19.687 4.929 34.370 1.00 97.69 133 GLN A O 1
ATOM 992 N N . LEU A 1 134 ? -19.789 2.721 33.906 1.00 97.75 134 LEU A N 1
ATOM 993 C CA . LEU A 1 134 ? -18.367 2.449 33.807 1.00 97.75 134 LEU A CA 1
ATOM 994 C C . LEU A 1 134 ? -18.058 2.091 32.358 1.00 97.75 134 LEU A C 1
ATOM 996 O O . LEU A 1 134 ? -18.853 1.442 31.677 1.00 97.75 134 LEU A O 1
ATOM 1000 N N . THR A 1 135 ? -16.930 2.577 31.863 1.00 97.69 135 THR A N 1
ATOM 1001 C CA . THR A 1 135 ? -16.456 2.281 30.516 1.00 97.69 135 THR A CA 1
ATOM 1002 C C . THR A 1 135 ? -14.949 2.146 30.571 1.00 97.69 135 THR A C 1
ATOM 1004 O O . THR A 1 135 ? -14.265 3.068 31.019 1.00 97.69 135 THR A O 1
ATOM 1007 N N . GLU A 1 136 ? -14.462 0.999 30.127 1.00 97.62 136 GLU A N 1
ATOM 1008 C CA . GLU A 1 136 ? -13.053 0.726 29.914 1.00 97.62 136 GLU A CA 1
ATOM 1009 C C . GLU A 1 136 ? -12.796 0.649 28.413 1.00 97.62 136 GLU A C 1
ATOM 1011 O O . GLU A 1 136 ? -13.595 0.099 27.658 1.00 97.62 136 GLU A O 1
ATOM 1016 N N . VAL A 1 137 ? -11.702 1.272 27.979 1.00 97.19 137 VAL A N 1
ATOM 1017 C CA . VAL A 1 137 ? -11.268 1.263 26.584 1.00 97.19 137 VAL A CA 1
ATOM 1018 C C . VAL A 1 137 ? -9.799 0.885 26.566 1.00 97.19 137 VAL A C 1
ATOM 1020 O O . VAL A 1 137 ? -8.964 1.607 27.117 1.00 97.19 137 VAL A O 1
ATOM 1023 N N . SER A 1 138 ? -9.491 -0.225 25.909 1.00 96.94 138 SER A N 1
ATOM 1024 C CA . SER A 1 138 ? -8.130 -0.669 25.639 1.00 96.94 138 SER A CA 1
ATOM 1025 C C . SER A 1 138 ? -7.861 -0.548 24.148 1.00 96.94 138 SER A C 1
ATOM 1027 O O . SER A 1 138 ? -8.708 -0.878 23.326 1.00 96.94 138 SER A O 1
ATOM 1029 N N . ASN A 1 139 ? -6.686 -0.045 23.782 1.00 96.19 139 ASN A N 1
ATOM 1030 C CA . ASN A 1 139 ? -6.276 0.061 22.388 1.00 96.19 139 ASN A CA 1
ATOM 1031 C C . ASN A 1 139 ? -4.780 -0.219 22.268 1.00 96.19 139 ASN A C 1
ATOM 1033 O O . ASN A 1 139 ? -3.969 0.312 23.035 1.00 96.19 139 ASN A O 1
ATOM 1037 N N . ARG A 1 140 ? -4.411 -1.028 21.280 1.00 96.31 140 ARG A N 1
ATOM 1038 C CA . ARG A 1 140 ? -3.032 -1.357 20.948 1.00 96.31 140 ARG A CA 1
ATOM 1039 C C . ARG A 1 140 ? -2.858 -1.357 19.438 1.00 96.31 140 ARG A C 1
ATOM 1041 O O . ARG A 1 140 ? -3.609 -2.007 18.728 1.00 96.31 140 ARG A O 1
ATOM 1048 N N . SER A 1 141 ? -1.797 -0.713 18.969 1.00 95.81 141 SER A N 1
ATOM 1049 C CA . SER A 1 141 ? -1.365 -0.762 17.572 1.00 95.81 141 SER A CA 1
ATOM 1050 C C . SER A 1 141 ? 0.121 -1.090 17.486 1.00 95.81 141 SER A C 1
ATOM 1052 O O . SER A 1 141 ? 0.912 -0.614 18.305 1.00 95.81 141 SER A O 1
ATOM 1054 N N . VAL A 1 142 ? 0.503 -1.869 16.483 1.00 94.88 142 VAL A N 1
ATOM 1055 C CA . VAL A 1 142 ? 1.891 -2.182 16.133 1.00 94.88 142 VAL A CA 1
ATOM 1056 C C . VAL A 1 142 ? 2.076 -2.037 14.628 1.00 94.88 142 VAL A C 1
ATOM 1058 O O . VAL A 1 142 ? 1.134 -2.232 13.864 1.00 94.88 142 VAL A O 1
ATOM 1061 N N . SER A 1 143 ? 3.287 -1.688 14.209 1.00 92.62 143 SER A N 1
ATOM 1062 C CA . SER A 1 143 ? 3.630 -1.555 12.797 1.00 92.62 143 SER A CA 1
ATOM 1063 C C . SER A 1 143 ? 5.079 -1.947 12.539 1.00 92.62 143 SER A C 1
ATOM 1065 O O . SER A 1 143 ? 5.938 -1.845 13.421 1.00 92.62 143 SER A O 1
ATOM 1067 N N . SER A 1 144 ? 5.341 -2.412 11.322 1.00 90.75 144 SER A N 1
ATOM 1068 C CA . SER A 1 144 ? 6.671 -2.734 10.816 1.00 90.75 144 SER A CA 1
ATOM 1069 C C . SER A 1 144 ? 6.788 -2.327 9.352 1.00 90.75 144 SER A C 1
ATOM 1071 O O . SER A 1 144 ? 5.808 -2.377 8.610 1.00 90.75 144 SER A O 1
ATOM 1073 N N . ASN A 1 145 ? 7.993 -1.937 8.944 1.00 90.69 145 ASN A N 1
ATOM 1074 C CA . ASN A 1 145 ? 8.316 -1.591 7.568 1.00 90.69 145 ASN A CA 1
ATOM 1075 C C . ASN A 1 145 ? 9.667 -2.198 7.192 1.00 90.69 145 ASN A C 1
ATOM 1077 O O . ASN A 1 145 ? 10.687 -1.884 7.810 1.00 90.69 145 ASN A O 1
ATOM 1081 N N . VAL A 1 146 ? 9.670 -3.026 6.154 1.00 90.19 146 VAL A N 1
ATOM 1082 C CA . VAL A 1 146 ? 10.866 -3.626 5.566 1.00 90.19 146 VAL A CA 1
ATOM 1083 C C . VAL A 1 146 ? 11.055 -3.012 4.192 1.00 90.19 146 VAL A C 1
ATOM 1085 O O . VAL A 1 146 ? 10.169 -3.095 3.349 1.00 90.19 146 VAL A O 1
ATOM 1088 N N . GLN A 1 147 ? 12.207 -2.388 3.970 1.00 90.00 147 GLN A N 1
ATOM 1089 C CA . GLN A 1 147 ? 12.518 -1.728 2.710 1.00 90.00 147 GLN A CA 1
ATOM 1090 C C . GLN A 1 147 ? 13.900 -2.154 2.228 1.00 90.00 147 GLN A C 1
ATOM 1092 O O . GLN A 1 147 ? 14.866 -2.121 2.993 1.00 90.00 147 GLN A O 1
ATOM 1097 N N . LEU A 1 148 ? 13.995 -2.536 0.956 1.00 89.69 148 LEU A N 1
ATOM 1098 C CA . LEU A 1 148 ? 15.271 -2.739 0.280 1.00 89.69 148 LEU A CA 1
ATOM 1099 C C . LEU A 1 148 ? 15.549 -1.544 -0.626 1.00 89.69 148 LEU A C 1
ATOM 1101 O O . LEU A 1 148 ? 14.923 -1.376 -1.671 1.00 89.69 148 LEU A O 1
ATOM 1105 N N . ASP A 1 149 ? 16.536 -0.737 -0.244 1.00 88.62 149 ASP A N 1
ATOM 1106 C CA . ASP A 1 149 ? 16.893 0.523 -0.906 1.00 88.62 149 ASP A CA 1
ATOM 1107 C C . ASP A 1 149 ? 17.699 0.357 -2.208 1.00 88.62 149 ASP A C 1
ATOM 1109 O O . ASP A 1 149 ? 18.564 1.168 -2.545 1.00 88.62 149 ASP A O 1
ATOM 1113 N N . ASN A 1 150 ? 17.390 -0.670 -2.999 1.00 87.88 150 ASN A N 1
ATOM 1114 C CA . ASN A 1 150 ? 18.038 -0.950 -4.284 1.00 87.88 150 ASN A CA 1
ATOM 1115 C C . ASN A 1 150 ? 17.496 -0.052 -5.413 1.00 87.88 150 ASN A C 1
ATOM 1117 O O . ASN A 1 150 ? 17.315 -0.483 -6.551 1.00 87.88 150 ASN A O 1
ATOM 1121 N N . TRP A 1 151 ? 17.201 1.215 -5.117 1.00 87.25 151 TRP A N 1
ATOM 1122 C CA . TRP A 1 151 ? 16.616 2.178 -6.059 1.00 87.25 151 TRP A CA 1
ATOM 1123 C C . TRP A 1 151 ? 17.508 2.445 -7.280 1.00 87.25 151 TRP A C 1
ATOM 1125 O O . TRP A 1 151 ? 17.014 2.833 -8.333 1.00 87.25 151 TRP A O 1
ATOM 1135 N N . GLY A 1 152 ? 18.817 2.202 -7.155 1.00 88.38 152 GLY A N 1
ATOM 1136 C CA . GLY A 1 152 ? 19.782 2.273 -8.257 1.00 88.38 152 GLY A CA 1
ATOM 1137 C C . GLY A 1 152 ? 19.765 1.072 -9.211 1.00 88.38 152 GLY A C 1
ATOM 1138 O O . GLY A 1 152 ? 20.532 1.073 -10.171 1.00 88.38 152 GLY A O 1
ATOM 1139 N N . GLY A 1 153 ? 18.913 0.077 -8.955 1.00 90.19 153 GLY A N 1
ATOM 1140 C CA . GLY A 1 153 ? 18.860 -1.190 -9.676 1.00 90.19 153 GLY A CA 1
ATOM 1141 C C . GLY A 1 153 ? 19.427 -2.339 -8.845 1.00 90.19 153 GLY A C 1
ATOM 1142 O O . GLY A 1 153 ? 20.515 -2.229 -8.283 1.00 90.19 153 GLY A O 1
ATOM 1143 N N . LEU A 1 154 ? 18.673 -3.434 -8.777 1.00 91.00 154 LEU A N 1
ATOM 1144 C CA . LEU A 1 154 ? 19.098 -4.705 -8.194 1.00 91.00 154 LEU A CA 1
ATOM 1145 C C . LEU A 1 154 ? 19.543 -5.677 -9.289 1.00 91.00 154 LEU A C 1
ATOM 1147 O O . LEU A 1 154 ? 20.685 -6.121 -9.306 1.00 91.00 154 LEU A O 1
ATOM 1151 N N . THR A 1 155 ? 18.623 -6.013 -10.193 1.00 93.81 155 THR A N 1
ATOM 1152 C CA . THR A 1 155 ? 18.819 -7.080 -11.179 1.00 93.81 155 THR A CA 1
ATOM 1153 C C . THR A 1 155 ? 19.559 -6.596 -12.423 1.00 93.81 155 THR A C 1
ATOM 1155 O O . THR A 1 155 ? 19.824 -5.403 -12.603 1.00 93.81 155 THR A O 1
ATOM 1158 N N . ARG A 1 156 ? 19.922 -7.532 -13.305 1.00 93.56 156 ARG A N 1
ATOM 1159 C CA . ARG A 1 156 ? 20.596 -7.238 -14.572 1.00 93.56 156 ARG A CA 1
ATOM 1160 C C . ARG A 1 156 ? 19.573 -7.058 -15.703 1.00 93.56 156 ARG A C 1
ATOM 1162 O O . ARG A 1 156 ? 18.514 -7.687 -15.679 1.00 93.56 156 ARG A O 1
ATOM 1169 N N . PRO A 1 157 ? 19.885 -6.241 -16.728 1.00 93.50 157 PRO A N 1
ATOM 1170 C CA . PRO A 1 157 ? 19.085 -6.179 -17.949 1.00 93.50 157 PRO A CA 1
ATOM 1171 C C . PRO A 1 157 ? 18.856 -7.577 -18.542 1.00 93.50 157 PRO A C 1
ATOM 1173 O O . PRO A 1 157 ? 19.813 -8.322 -18.760 1.00 93.50 157 PRO A O 1
ATOM 1176 N N . GLY A 1 158 ? 17.595 -7.919 -18.804 1.00 94.44 158 GLY A N 1
ATOM 1177 C CA . GLY A 1 158 ? 17.166 -9.233 -19.293 1.00 94.44 158 GLY A CA 1
ATOM 1178 C C . GLY A 1 158 ? 16.580 -10.153 -18.220 1.00 94.44 158 GLY A C 1
ATOM 1179 O O . GLY A 1 158 ? 15.763 -10.999 -18.569 1.00 94.44 158 GLY A 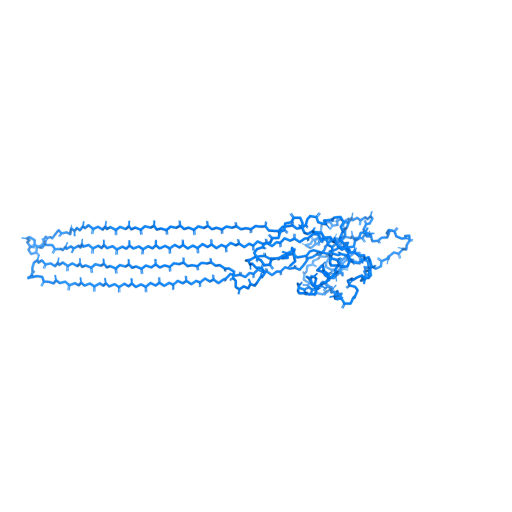O 1
ATOM 1180 N N . ASP A 1 159 ? 16.893 -9.949 -16.935 1.00 95.88 159 ASP A N 1
ATOM 1181 C CA . ASP A 1 159 ? 16.403 -10.814 -15.844 1.00 95.88 159 ASP A CA 1
ATOM 1182 C C . ASP A 1 159 ? 14.869 -10.765 -15.698 1.00 95.88 159 ASP A C 1
ATOM 1184 O O . ASP A 1 159 ? 14.254 -11.716 -15.226 1.00 95.88 159 ASP A O 1
ATOM 1188 N N . LEU A 1 160 ? 14.240 -9.658 -16.111 1.00 96.62 160 LEU A N 1
ATOM 1189 C CA . LEU A 1 160 ? 12.792 -9.448 -16.015 1.00 96.62 160 LEU A CA 1
ATOM 1190 C C . LEU A 1 160 ? 12.041 -9.766 -17.317 1.00 96.62 160 LEU A C 1
ATOM 1192 O O . LEU A 1 160 ? 10.815 -9.677 -17.348 1.00 96.62 160 LEU A O 1
ATOM 1196 N N . ALA A 1 161 ? 12.742 -10.099 -18.403 1.00 95.69 161 ALA A N 1
ATOM 1197 C CA . ALA A 1 161 ? 12.162 -10.120 -19.747 1.00 95.69 161 ALA A CA 1
ATOM 1198 C C . ALA A 1 161 ? 10.994 -11.107 -19.909 1.00 95.69 161 ALA A C 1
ATOM 1200 O O . ALA A 1 161 ? 10.090 -10.847 -20.701 1.00 95.69 161 ALA A O 1
ATOM 1201 N N . ASP A 1 162 ? 11.011 -12.196 -19.138 1.00 96.00 162 ASP A N 1
ATOM 1202 C CA . ASP A 1 162 ? 9.994 -13.249 -19.171 1.00 96.00 162 ASP A CA 1
ATOM 1203 C C . ASP A 1 162 ? 8.796 -12.975 -18.244 1.00 96.00 162 ASP A C 1
ATOM 1205 O O . ASP A 1 162 ? 7.755 -13.612 -18.397 1.00 96.00 162 ASP A O 1
ATOM 1209 N N . VAL A 1 163 ? 8.921 -12.037 -17.293 1.00 96.88 163 VAL A N 1
ATOM 1210 C CA . VAL A 1 163 ? 7.883 -11.751 -16.280 1.00 96.88 163 VAL A CA 1
ATOM 1211 C C . VAL A 1 163 ? 7.139 -10.439 -16.522 1.00 96.88 163 VAL A C 1
ATOM 1213 O O . VAL A 1 163 ? 6.034 -10.249 -16.013 1.00 96.88 163 VAL A O 1
ATOM 1216 N N . VAL A 1 164 ? 7.717 -9.523 -17.304 1.00 96.88 164 VAL A N 1
ATOM 1217 C CA . VAL A 1 164 ? 7.076 -8.242 -17.613 1.00 96.88 164 VAL A CA 1
ATOM 1218 C C . VAL A 1 164 ? 6.125 -8.346 -18.801 1.00 96.88 164 VAL A C 1
ATOM 1220 O O . VAL A 1 164 ? 6.445 -8.877 -19.863 1.00 96.88 164 VAL A O 1
ATOM 1223 N N . VAL A 1 165 ? 4.951 -7.747 -18.646 1.00 96.62 165 VAL A N 1
ATOM 1224 C CA . VAL A 1 165 ? 3.894 -7.670 -19.650 1.00 96.62 165 VAL A CA 1
ATOM 1225 C C . VAL A 1 165 ? 3.770 -6.230 -20.125 1.00 96.62 165 VAL A C 1
ATOM 1227 O O . VAL A 1 165 ? 3.533 -5.312 -19.337 1.00 96.62 165 VAL A O 1
ATOM 1230 N N . ARG A 1 166 ? 3.942 -6.011 -21.434 1.00 95.50 166 ARG A N 1
ATOM 1231 C CA . ARG A 1 166 ? 3.735 -4.686 -22.029 1.00 95.50 166 ARG A CA 1
ATOM 1232 C C . ARG A 1 166 ? 2.249 -4.353 -21.998 1.00 95.50 166 ARG A C 1
ATOM 1234 O O . ARG A 1 166 ? 1.437 -5.106 -22.527 1.00 95.50 166 ARG A O 1
ATOM 1241 N N . SER A 1 167 ? 1.932 -3.200 -21.433 1.00 94.38 167 SER A N 1
ATOM 1242 C CA . SER A 1 167 ? 0.592 -2.630 -21.363 1.00 94.38 167 SER A CA 1
ATOM 1243 C C . SER A 1 167 ? 0.601 -1.214 -21.937 1.00 94.38 167 SER A C 1
ATOM 1245 O O . SER A 1 167 ? 1.661 -0.612 -22.114 1.00 94.38 167 SER A O 1
ATOM 1247 N N . SER A 1 168 ? -0.579 -0.688 -22.256 1.00 94.31 168 SER A N 1
ATOM 1248 C CA . SER A 1 168 ? -0.731 0.659 -22.802 1.00 94.31 168 SER A CA 1
ATOM 1249 C C . SER A 1 168 ? -1.989 1.328 -22.259 1.00 94.31 168 SER A C 1
ATOM 1251 O O . SER A 1 168 ? -2.991 0.653 -22.026 1.00 94.31 168 SER A O 1
ATOM 1253 N N . ILE A 1 169 ? -1.930 2.649 -22.076 1.00 93.56 169 ILE A N 1
ATOM 1254 C CA . ILE A 1 169 ? -3.106 3.491 -21.797 1.00 93.56 169 ILE A CA 1
ATOM 1255 C C . ILE A 1 169 ? -3.809 3.986 -23.072 1.00 93.56 169 ILE A C 1
ATOM 1257 O O . ILE A 1 169 ? -4.735 4.790 -22.985 1.00 93.56 169 ILE A O 1
ATOM 1261 N N . ASP A 1 170 ? -3.367 3.541 -24.251 1.00 92.50 170 ASP A N 1
ATOM 1262 C CA . ASP A 1 170 ? -4.003 3.876 -25.527 1.00 92.50 170 ASP A CA 1
ATOM 1263 C C . ASP A 1 170 ? -5.509 3.551 -25.489 1.00 92.50 170 ASP A C 1
ATOM 1265 O O . ASP A 1 170 ? -5.922 2.493 -25.001 1.00 92.50 170 ASP A O 1
ATOM 1269 N N . GLY A 1 171 ? -6.339 4.493 -25.936 1.00 92.00 171 GLY A N 1
ATOM 1270 C CA . GLY A 1 171 ? -7.797 4.347 -25.922 1.00 92.00 171 GLY A CA 1
ATOM 1271 C C . GLY A 1 171 ? -8.487 4.541 -24.560 1.00 92.00 171 GLY A C 1
ATOM 1272 O O . GLY A 1 171 ? -9.712 4.481 -24.484 1.00 92.00 171 GLY A O 1
ATOM 1273 N N . GLN A 1 172 ? -7.755 4.718 -23.449 1.00 93.88 172 GLN A N 1
ATOM 1274 C CA . GLN A 1 172 ? -8.372 4.781 -22.108 1.00 93.88 172 GLN A CA 1
ATOM 1275 C C . GLN A 1 172 ? -8.973 6.155 -21.771 1.00 93.88 172 GLN A C 1
ATOM 1277 O O . GLN A 1 172 ? -9.785 6.260 -20.852 1.00 93.88 172 GLN A O 1
ATOM 1282 N N . PHE A 1 173 ? -8.574 7.206 -22.492 1.00 95.19 173 PHE A N 1
ATOM 1283 C CA . PHE A 1 173 ? -8.899 8.601 -22.171 1.00 95.19 173 PHE A CA 1
ATOM 1284 C C . PHE A 1 173 ? -9.472 9.379 -23.363 1.00 95.19 173 PHE A C 1
ATOM 1286 O O . PHE A 1 173 ? -9.346 10.600 -23.409 1.00 95.19 173 PHE A O 1
ATOM 1293 N N . ASP A 1 174 ? -10.127 8.693 -24.303 1.00 94.31 174 ASP A N 1
ATOM 1294 C CA . ASP A 1 174 ? -10.597 9.251 -25.587 1.00 94.31 174 ASP A CA 1
ATOM 1295 C C . ASP A 1 174 ? -11.582 10.432 -25.454 1.00 94.31 174 ASP A C 1
ATOM 1297 O O . ASP A 1 174 ? -11.831 11.159 -26.414 1.00 94.31 174 ASP A O 1
ATOM 1301 N N . GLU A 1 175 ? -12.151 10.646 -24.265 1.00 95.38 175 GLU A N 1
ATOM 1302 C CA . GLU A 1 175 ? -13.028 11.784 -23.958 1.00 95.38 175 GLU A CA 1
ATOM 1303 C C . GLU A 1 175 ? -12.265 13.066 -23.577 1.00 95.38 175 GLU A C 1
ATOM 1305 O O . GLU A 1 175 ? -12.856 14.147 -23.547 1.00 95.38 175 GLU A O 1
ATOM 1310 N N . LEU A 1 176 ? -10.967 12.970 -23.271 1.00 95.88 176 LEU A N 1
ATOM 1311 C CA . LEU A 1 176 ? -10.134 14.089 -22.833 1.00 95.88 176 LEU A CA 1
ATOM 1312 C C . LEU A 1 176 ? -9.279 14.603 -23.988 1.00 95.88 176 LEU A C 1
ATOM 1314 O O . LEU A 1 176 ? -8.615 13.827 -24.678 1.00 95.88 176 LEU A O 1
ATOM 1318 N N . SER A 1 177 ? -9.228 15.926 -24.171 1.00 95.94 177 SER A N 1
ATOM 1319 C CA . SER A 1 177 ? -8.272 16.507 -25.116 1.00 95.94 177 SER A CA 1
ATOM 1320 C C . SER A 1 177 ? -6.831 16.178 -24.699 1.00 95.94 177 SER A C 1
ATOM 1322 O O . SER A 1 177 ? -6.522 16.096 -23.508 1.00 95.94 177 SER A O 1
ATOM 1324 N N . GLY A 1 178 ? -5.952 15.967 -25.685 1.00 93.00 178 GLY A N 1
ATOM 1325 C CA . GLY A 1 178 ? -4.556 15.564 -25.470 1.00 93.00 178 GLY A CA 1
ATOM 1326 C C . GLY A 1 178 ? -4.329 14.049 -25.379 1.00 93.00 178 GLY A C 1
ATOM 1327 O O . GLY A 1 178 ? -3.178 13.620 -25.444 1.00 93.00 178 GLY A O 1
ATOM 1328 N N . SER A 1 179 ? -5.387 13.235 -25.279 1.00 94.50 179 SER A N 1
ATOM 1329 C CA . SER A 1 179 ? -5.300 11.763 -25.245 1.00 94.50 179 SER A CA 1
ATOM 1330 C C . SER A 1 179 ? -4.740 11.133 -26.524 1.00 94.50 179 SER A C 1
ATOM 1332 O O . SER A 1 179 ? -4.113 10.081 -26.458 1.00 94.50 179 SER A O 1
ATOM 1334 N N . ASP A 1 180 ? -4.885 11.804 -27.666 1.00 93.75 180 ASP A N 1
ATOM 1335 C CA . ASP A 1 180 ? -4.443 11.365 -28.992 1.00 93.75 180 ASP A CA 1
ATOM 1336 C C . ASP A 1 180 ? -3.144 12.048 -29.464 1.00 93.75 180 ASP A C 1
ATOM 1338 O O . ASP A 1 180 ? -2.763 11.950 -30.635 1.00 93.75 180 ASP A O 1
ATOM 1342 N N . HIS A 1 181 ? -2.444 12.763 -28.572 1.00 94.50 181 HIS A N 1
ATOM 1343 C CA . HIS A 1 181 ? -1.218 13.465 -28.942 1.00 94.50 1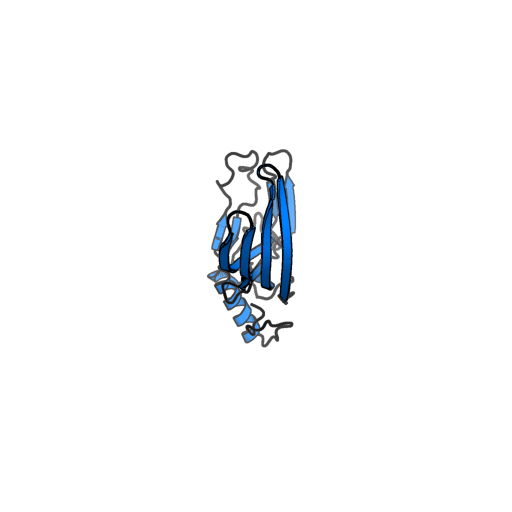81 HIS A CA 1
ATOM 1344 C C . HIS A 1 181 ? -0.138 12.462 -29.397 1.00 94.50 181 HIS A C 1
ATOM 1346 O O . HIS A 1 181 ? 0.202 11.550 -28.644 1.00 94.50 181 HIS A O 1
ATOM 1352 N N . PRO A 1 182 ? 0.487 12.638 -30.579 1.00 92.06 182 PRO A N 1
ATOM 1353 C CA . PRO A 1 182 ? 1.363 11.623 -31.181 1.00 92.06 182 PRO A CA 1
ATOM 1354 C C . PRO A 1 182 ? 2.640 11.327 -30.380 1.00 92.06 182 PRO A C 1
ATOM 1356 O O . PRO A 1 182 ? 3.269 10.293 -30.577 1.00 92.06 182 PRO A O 1
ATOM 1359 N N . GLU A 1 183 ? 3.044 12.246 -29.504 1.00 92.25 183 GLU A N 1
ATOM 1360 C CA . GLU A 1 183 ? 4.213 12.096 -28.625 1.00 92.25 183 GLU A CA 1
ATOM 1361 C C . GLU A 1 183 ? 3.862 11.583 -27.215 1.00 92.25 183 GLU A C 1
ATOM 1363 O O . GLU A 1 183 ? 4.747 11.492 -26.364 1.00 92.25 183 GLU A O 1
ATOM 1368 N N . LEU A 1 184 ? 2.587 11.287 -26.939 1.00 93.88 184 LEU A N 1
ATOM 1369 C CA . LEU A 1 184 ? 2.157 10.777 -25.641 1.00 93.88 184 LEU A CA 1
ATOM 1370 C C . LEU A 1 184 ? 2.831 9.430 -25.345 1.00 93.88 184 LEU A C 1
ATOM 1372 O O . LEU A 1 184 ? 2.700 8.470 -26.104 1.00 93.88 184 LEU A O 1
ATOM 1376 N N . GLN A 1 185 ? 3.511 9.333 -24.203 1.00 93.69 185 GLN A N 1
ATOM 1377 C CA . GLN A 1 185 ? 3.967 8.055 -23.674 1.00 93.69 185 GLN A CA 1
ATOM 1378 C C . GLN A 1 185 ? 2.755 7.250 -23.201 1.00 93.69 185 GLN A C 1
ATOM 1380 O O . GLN A 1 185 ? 2.183 7.544 -22.152 1.00 93.69 185 GLN A O 1
ATOM 1385 N N . THR A 1 186 ? 2.401 6.208 -23.949 1.00 94.19 186 THR A N 1
ATOM 1386 C CA . THR A 1 186 ? 1.270 5.336 -23.611 1.00 94.19 186 THR A CA 1
ATOM 1387 C C . THR A 1 186 ? 1.697 3.986 -23.046 1.00 94.19 186 THR A C 1
ATOM 1389 O O . THR A 1 186 ? 0.992 3.418 -22.215 1.00 94.19 186 THR A O 1
ATOM 1392 N N . GLU A 1 187 ? 2.858 3.477 -23.461 1.00 94.62 187 GLU A N 1
ATOM 1393 C CA . GLU A 1 187 ? 3.321 2.142 -23.090 1.00 94.62 187 GLU A CA 1
ATOM 1394 C C . GLU A 1 187 ? 4.017 2.104 -21.726 1.00 94.62 187 GLU A C 1
ATOM 1396 O O . GLU A 1 187 ? 4.793 2.991 -21.363 1.00 94.62 187 GLU A O 1
ATOM 1401 N N . PHE A 1 188 ? 3.810 1.016 -20.997 1.00 95.25 188 PHE A N 1
ATOM 1402 C CA . PHE A 1 188 ? 4.506 0.703 -19.755 1.00 95.25 188 PHE A CA 1
ATOM 1403 C C . PHE A 1 188 ? 4.600 -0.816 -19.578 1.00 95.25 188 PHE A C 1
ATOM 1405 O O . PHE A 1 188 ? 3.968 -1.584 -20.306 1.00 95.25 188 PHE A O 1
ATOM 1412 N N . PHE A 1 189 ? 5.402 -1.258 -18.614 1.00 96.75 189 PHE A N 1
ATOM 1413 C CA . PHE A 1 189 ? 5.438 -2.657 -18.203 1.00 96.75 189 PHE A CA 1
ATOM 1414 C C . PHE A 1 189 ? 4.707 -2.843 -16.878 1.00 96.75 189 PHE A C 1
ATOM 1416 O O . PHE A 1 189 ? 4.806 -2.005 -15.983 1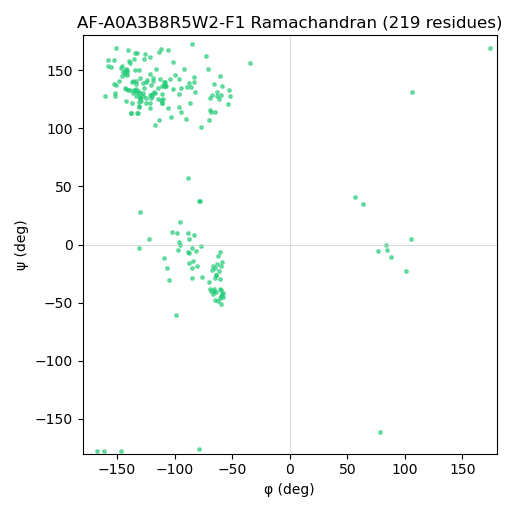.00 96.75 189 PHE A O 1
ATOM 1423 N N . SER A 1 190 ? 4.001 -3.961 -16.759 1.00 95.38 190 SER A N 1
ATOM 1424 C CA . SER A 1 190 ? 3.469 -4.502 -15.510 1.00 95.38 190 SER A CA 1
ATOM 1425 C C . SER A 1 190 ? 4.028 -5.908 -15.287 1.00 95.38 190 SER A C 1
ATOM 1427 O O . SER A 1 190 ? 4.534 -6.532 -16.214 1.00 95.38 190 SER A O 1
ATOM 1429 N N . ALA A 1 191 ? 3.978 -6.402 -14.059 1.00 96.44 191 ALA A N 1
ATOM 1430 C CA . ALA A 1 191 ? 4.334 -7.773 -13.692 1.00 96.44 191 ALA A CA 1
ATOM 1431 C C . ALA A 1 191 ? 3.530 -8.149 -12.444 1.00 96.44 191 ALA A C 1
ATOM 1433 O O . ALA A 1 191 ? 3.069 -7.248 -11.737 1.00 96.44 191 ALA A O 1
ATOM 1434 N N . SER A 1 192 ? 3.343 -9.439 -12.163 1.00 95.94 192 SER A N 1
ATOM 1435 C CA . SER A 1 192 ? 2.748 -9.836 -10.883 1.00 95.94 192 SER A CA 1
ATOM 1436 C C . SER A 1 192 ? 3.733 -9.581 -9.737 1.00 95.94 192 SER A C 1
ATOM 1438 O O . SER A 1 192 ? 4.949 -9.624 -9.938 1.00 95.94 192 SER A O 1
ATOM 1440 N N . LEU A 1 193 ? 3.218 -9.310 -8.533 1.00 94.75 193 LEU A N 1
ATOM 1441 C CA . LEU A 1 193 ? 4.073 -9.126 -7.361 1.00 94.75 193 LEU A CA 1
ATOM 1442 C C . LEU A 1 193 ? 4.901 -10.395 -7.102 1.00 94.75 193 LEU A C 1
ATOM 1444 O O . LEU A 1 193 ? 6.114 -10.302 -6.944 1.00 94.75 193 LEU A O 1
ATOM 1448 N N . ALA A 1 194 ? 4.265 -11.568 -7.189 1.00 94.25 194 ALA A N 1
ATOM 1449 C CA . ALA A 1 194 ? 4.904 -12.870 -7.012 1.00 94.25 194 ALA A CA 1
ATOM 1450 C C . ALA A 1 194 ? 6.068 -13.120 -7.985 1.00 94.25 194 ALA A C 1
ATOM 1452 O O . ALA A 1 194 ? 7.113 -13.623 -7.575 1.00 94.25 194 ALA A O 1
ATOM 1453 N N . ASP A 1 195 ? 5.929 -12.746 -9.261 1.00 96.19 195 ASP A N 1
ATOM 1454 C CA . ASP A 1 195 ? 7.014 -12.917 -10.233 1.00 96.19 195 ASP A CA 1
ATOM 1455 C C . ASP A 1 195 ? 8.200 -11.991 -9.924 1.00 96.19 195 ASP A C 1
ATOM 1457 O O . ASP A 1 195 ? 9.357 -12.405 -10.012 1.00 96.19 195 ASP A O 1
ATOM 1461 N N . LEU A 1 196 ? 7.930 -10.742 -9.525 1.00 95.62 196 LEU A N 1
ATOM 1462 C CA . LEU A 1 196 ? 8.980 -9.800 -9.131 1.00 95.62 196 LEU A CA 1
ATOM 1463 C C . LEU A 1 196 ? 9.695 -10.253 -7.851 1.00 95.62 196 LEU A C 1
ATOM 1465 O O . LEU A 1 196 ? 10.921 -10.159 -7.779 1.00 95.62 196 LEU A O 1
ATOM 1469 N N . GLN A 1 197 ? 8.953 -10.781 -6.874 1.00 94.00 197 GLN A N 1
ATOM 1470 C CA . GLN A 1 197 ? 9.515 -11.376 -5.660 1.00 94.00 197 GLN A CA 1
ATOM 1471 C C . GLN A 1 197 ? 10.441 -12.545 -6.015 1.00 94.00 197 GLN A C 1
ATOM 1473 O O . GLN A 1 197 ? 11.613 -12.532 -5.642 1.00 94.00 197 GLN A O 1
ATOM 1478 N N . ALA A 1 198 ? 9.968 -13.491 -6.834 1.00 95.12 198 ALA A N 1
ATOM 1479 C CA . ALA A 1 198 ? 10.746 -14.658 -7.242 1.00 95.12 198 ALA A CA 1
ATOM 1480 C C . ALA A 1 198 ? 12.053 -14.281 -7.962 1.00 95.12 198 ALA A C 1
ATOM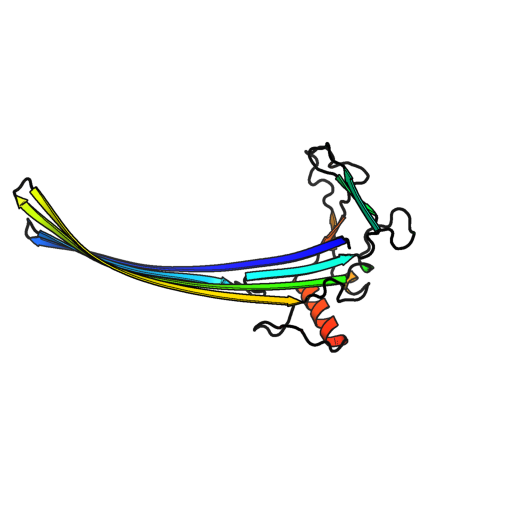 1482 O O . ALA A 1 198 ? 13.107 -14.860 -7.688 1.00 95.12 198 ALA A O 1
ATOM 1483 N N . VAL A 1 199 ? 12.015 -13.290 -8.860 1.00 95.62 199 VAL A N 1
ATOM 1484 C CA . VAL A 1 199 ? 13.217 -12.791 -9.548 1.00 95.62 199 VAL A CA 1
ATOM 1485 C C . VAL A 1 199 ? 14.170 -12.094 -8.567 1.00 95.62 199 VAL A C 1
ATOM 1487 O O . VAL A 1 199 ? 15.381 -12.322 -8.624 1.00 95.62 199 VAL A O 1
ATOM 1490 N N . GLY A 1 200 ? 13.648 -11.273 -7.650 1.00 93.38 200 GLY A N 1
ATOM 1491 C CA . GLY A 1 200 ? 14.441 -10.581 -6.630 1.00 93.38 200 GLY A CA 1
ATOM 1492 C C . GLY A 1 200 ? 15.152 -11.548 -5.679 1.00 93.38 200 GLY A C 1
ATOM 1493 O O . GLY A 1 200 ? 16.364 -11.442 -5.477 1.00 93.38 200 GLY A O 1
ATOM 1494 N N . GLU A 1 201 ? 14.430 -12.533 -5.147 1.00 92.25 201 GLU A N 1
ATOM 1495 C CA . GLU A 1 201 ? 14.974 -13.596 -4.293 1.00 92.25 201 GLU A CA 1
ATOM 1496 C C . GLU A 1 201 ? 16.034 -14.430 -5.014 1.00 92.25 201 GLU A C 1
ATOM 1498 O O . GLU A 1 201 ? 17.120 -14.660 -4.474 1.00 92.25 201 GLU A O 1
ATOM 1503 N N . ALA A 1 202 ? 15.758 -14.840 -6.257 1.00 93.56 202 ALA A N 1
ATOM 1504 C CA . ALA A 1 202 ? 16.708 -15.598 -7.063 1.00 93.56 202 ALA A CA 1
ATOM 1505 C C . ALA A 1 202 ? 18.005 -14.812 -7.307 1.00 93.56 202 ALA A C 1
ATOM 1507 O O . ALA A 1 202 ? 19.091 -15.391 -7.256 1.00 93.56 202 ALA A O 1
ATOM 1508 N N . HIS A 1 203 ? 17.910 -13.497 -7.5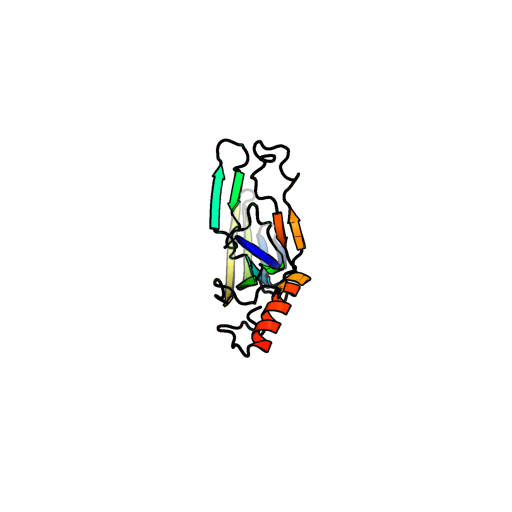25 1.00 93.00 203 HIS A N 1
ATOM 1509 C CA . HIS A 1 203 ? 19.076 -12.636 -7.697 1.00 93.00 203 HIS A CA 1
ATOM 1510 C C . HIS A 1 203 ? 19.921 -12.555 -6.417 1.00 93.00 203 HIS A C 1
ATOM 1512 O O . HIS A 1 203 ? 21.133 -12.767 -6.467 1.00 93.00 203 HIS A O 1
ATOM 1518 N N . TYR A 1 204 ? 19.292 -12.317 -5.260 1.00 91.12 204 TYR A N 1
ATOM 1519 C CA . TYR A 1 204 ? 19.982 -12.306 -3.963 1.00 91.12 204 TYR A CA 1
ATOM 1520 C C . TYR A 1 204 ? 20.687 -13.639 -3.681 1.00 91.12 204 TYR A C 1
ATOM 1522 O O . TYR A 1 204 ? 21.858 -13.651 -3.295 1.00 91.12 204 TYR A O 1
ATOM 1530 N N . ALA A 1 205 ? 20.005 -14.759 -3.937 1.00 90.56 205 ALA A N 1
ATOM 1531 C CA . ALA A 1 205 ? 20.563 -16.095 -3.758 1.00 90.56 205 ALA A CA 1
ATOM 1532 C C . ALA A 1 205 ? 21.748 -16.373 -4.701 1.00 90.56 205 ALA A C 1
ATOM 1534 O O . ALA A 1 205 ? 22.741 -16.967 -4.279 1.00 90.56 205 ALA A O 1
ATOM 1535 N N . ALA A 1 206 ? 21.665 -15.944 -5.963 1.00 92.06 206 ALA A N 1
ATOM 1536 C CA . ALA A 1 206 ? 22.719 -16.148 -6.955 1.00 92.06 206 ALA A CA 1
ATOM 1537 C C . ALA A 1 206 ? 23.979 -15.316 -6.666 1.00 92.06 206 ALA A C 1
ATOM 1539 O O . ALA A 1 206 ? 25.094 -15.804 -6.857 1.00 92.06 206 ALA A O 1
ATOM 1540 N N . GLU A 1 207 ? 23.809 -14.082 -6.193 1.00 90.56 207 GLU A N 1
ATOM 1541 C CA . GLU A 1 207 ? 24.914 -13.165 -5.889 1.00 90.56 207 GLU A CA 1
ATOM 1542 C C . GLU A 1 207 ? 25.445 -13.320 -4.449 1.00 90.56 207 GLU A C 1
ATOM 1544 O O . GLU A 1 207 ? 26.465 -12.725 -4.100 1.00 90.56 207 GLU A O 1
ATOM 1549 N N . GLY A 1 208 ? 24.789 -14.138 -3.615 1.00 86.81 208 GLY A N 1
ATOM 1550 C CA . GLY A 1 208 ? 25.168 -14.344 -2.214 1.00 86.81 208 GLY A CA 1
ATOM 1551 C C . GLY A 1 208 ? 25.041 -13.070 -1.379 1.00 86.81 208 GLY A C 1
ATOM 1552 O O . GLY A 1 208 ? 25.881 -12.814 -0.517 1.00 86.81 208 GLY A O 1
ATOM 1553 N N . LEU A 1 209 ? 24.037 -12.247 -1.686 1.00 83.94 209 LEU A N 1
ATOM 1554 C CA . LEU A 1 209 ? 23.778 -10.988 -0.997 1.00 83.94 209 LEU A CA 1
ATOM 1555 C C . LEU A 1 209 ? 22.972 -11.238 0.278 1.00 83.94 209 LEU A C 1
ATOM 1557 O O . LEU A 1 209 ? 22.016 -12.011 0.279 1.00 83.94 209 LEU A O 1
ATOM 1561 N N . ASP A 1 210 ? 23.317 -10.520 1.341 1.00 81.94 210 ASP A N 1
ATOM 1562 C CA . ASP A 1 210 ? 22.509 -10.476 2.555 1.00 81.94 210 ASP A CA 1
ATOM 1563 C C . ASP A 1 210 ? 21.446 -9.377 2.437 1.00 81.94 210 ASP A C 1
ATOM 1565 O O . ASP A 1 210 ? 21.719 -8.260 1.978 1.00 81.94 210 ASP A O 1
ATOM 1569 N N . TYR A 1 211 ? 20.227 -9.663 2.890 1.00 80.81 211 TYR A N 1
ATOM 1570 C CA . TYR A 1 211 ? 19.199 -8.637 3.032 1.00 80.81 211 TYR A CA 1
ATOM 1571 C C . TYR A 1 211 ? 19.593 -7.650 4.135 1.00 80.81 211 TYR A C 1
ATOM 1573 O O . TYR A 1 211 ? 19.877 -8.040 5.266 1.00 80.81 211 TYR A O 1
ATOM 1581 N N . ALA A 1 212 ? 19.565 -6.353 3.824 1.00 72.31 212 ALA A N 1
ATOM 1582 C CA . ALA A 1 212 ? 19.865 -5.305 4.801 1.00 72.31 212 ALA A CA 1
ATOM 1583 C C . ALA A 1 212 ? 18.837 -5.260 5.947 1.00 72.31 212 ALA A C 1
ATOM 1585 O O . ALA A 1 212 ? 19.154 -4.850 7.063 1.00 72.31 212 ALA A O 1
ATOM 1586 N N . THR A 1 213 ? 17.594 -5.659 5.677 1.00 69.88 213 THR A N 1
ATOM 1587 C CA . THR A 1 213 ? 16.514 -5.805 6.659 1.00 69.88 213 THR A CA 1
ATOM 1588 C C . THR A 1 213 ? 15.568 -6.901 6.177 1.00 69.88 213 THR A C 1
ATOM 1590 O O . THR A 1 213 ? 15.239 -6.951 4.995 1.00 69.88 213 THR A O 1
ATOM 1593 N N . THR A 1 214 ? 15.136 -7.770 7.088 1.00 72.75 214 THR A N 1
ATOM 1594 C CA . THR A 1 214 ? 14.149 -8.830 6.834 1.00 72.75 214 THR A CA 1
ATOM 1595 C C . THR A 1 214 ? 13.005 -8.697 7.827 1.00 72.75 214 THR A C 1
ATOM 1597 O O . THR A 1 214 ? 13.244 -8.420 9.004 1.00 72.75 214 THR A O 1
ATOM 1600 N N . GLY A 1 215 ? 11.774 -8.907 7.366 1.00 66.12 215 GLY A N 1
ATOM 1601 C CA . GLY A 1 215 ? 10.620 -9.044 8.257 1.00 66.12 215 GLY A CA 1
ATOM 1602 C C . GLY A 1 215 ? 10.550 -10.435 8.885 1.00 66.12 215 GLY A C 1
ATOM 1603 O O . GLY A 1 215 ? 11.399 -11.288 8.625 1.00 66.12 215 GLY A O 1
ATOM 1604 N N . ASP A 1 216 ? 9.488 -10.694 9.649 1.00 63.56 216 ASP A N 1
ATOM 1605 C CA . ASP A 1 216 ? 9.229 -12.010 10.258 1.00 63.56 216 ASP A CA 1
ATOM 1606 C C . ASP A 1 216 ? 9.078 -13.140 9.217 1.00 63.56 216 ASP A C 1
ATOM 1608 O O . ASP A 1 216 ? 9.247 -14.313 9.545 1.00 63.56 216 ASP A O 1
ATOM 1612 N N . CYS A 1 217 ? 8.819 -12.790 7.951 1.00 58.56 217 CYS A N 1
ATOM 1613 C CA . CYS A 1 217 ? 8.734 -13.729 6.829 1.00 58.56 217 CYS A CA 1
ATOM 1614 C C . CYS A 1 217 ? 10.107 -14.126 6.244 1.00 58.56 217 CYS A C 1
ATOM 1616 O O . CYS A 1 217 ? 10.176 -15.027 5.416 1.00 58.56 217 CYS A O 1
ATOM 1618 N N . GLY A 1 218 ? 11.208 -13.515 6.703 1.00 61.59 218 GLY A N 1
ATOM 1619 C CA . GLY A 1 218 ? 12.577 -13.948 6.389 1.00 61.59 218 GLY A CA 1
ATOM 1620 C C . GLY A 1 218 ? 13.160 -13.449 5.061 1.00 61.59 218 GLY A C 1
ATOM 1621 O O . GLY A 1 218 ? 14.319 -13.740 4.771 1.00 61.59 218 GLY A O 1
ATOM 1622 N N . THR A 1 219 ? 12.406 -12.670 4.289 1.00 69.19 219 THR A N 1
ATOM 1623 C CA . THR A 1 219 ? 12.808 -12.107 2.991 1.00 69.19 219 THR A CA 1
ATOM 1624 C C . THR A 1 219 ? 12.601 -10.585 2.974 1.00 69.19 219 THR A C 1
ATOM 1626 O O . THR A 1 219 ? 11.886 -10.023 3.810 1.00 69.19 219 THR A O 1
ATOM 1629 N N . GLY A 1 220 ? 13.295 -9.889 2.065 1.00 69.31 220 GLY A N 1
ATOM 1630 C CA . GLY A 1 220 ? 13.025 -8.477 1.730 1.00 69.31 220 GLY A CA 1
ATOM 1631 C C . GLY A 1 220 ? 12.166 -8.311 0.464 1.00 69.31 220 GLY A C 1
ATOM 1632 O O . GLY A 1 220 ? 12.038 -7.204 -0.066 1.00 69.31 220 GLY A O 1
ATOM 1633 N N . TYR A 1 221 ? 11.625 -9.431 -0.011 1.00 74.88 221 TYR A N 1
ATOM 1634 C CA . TYR A 1 221 ? 10.679 -9.583 -1.104 1.00 74.88 221 TYR A CA 1
ATOM 1635 C C . TYR A 1 221 ? 9.522 -10.423 -0.607 1.00 74.88 221 TYR A C 1
ATOM 1637 O O . TYR A 1 221 ? 9.769 -11.349 0.189 1.00 74.88 221 TYR A O 1
#

pLDDT: mean 92.39, std 6.8, range [58.56, 98.06]

Mean predicted aligned error: 6.96 Å